Protein AF-A0AAU4SWU8-F1 (afdb_monomer)

Sequence (190 aa):
MRSVRSAEDVRTSLIAELELHLSTTTNKQGRPFQRRTINAYKYAAVQLHHWLTSSPQINAVGVEVTSFTEVDTATLNRFFRWYYQEHDVPKSQDGKGGYTDGTNTVQRNLRALFAYLAEEYETEDPYLDPRLQRYATPPMGKPKTLSEEFVNDTLAITAWGPGRKDFHTVRDHAILRVPTEGLRSDELLS

Structure (mmCIF, N/CA/C/O backbone):
data_AF-A0AAU4SWU8-F1
#
_entry.id   AF-A0AAU4SWU8-F1
#
loop_
_atom_site.group_PDB
_atom_site.id
_atom_site.type_symbol
_atom_site.label_atom_id
_atom_site.label_alt_id
_atom_site.label_comp_id
_atom_site.label_asym_id
_atom_site.label_entity_id
_atom_site.label_seq_id
_atom_site.pdbx_PDB_ins_code
_atom_site.Cartn_x
_atom_site.Cartn_y
_atom_site.Cartn_z
_atom_site.occupancy
_atom_site.B_iso_or_equiv
_atom_site.auth_seq_id
_atom_site.auth_comp_id
_atom_site.auth_asym_id
_atom_site.auth_atom_id
_atom_site.pdbx_PDB_model_num
ATOM 1 N N . MET A 1 1 ? 7.003 13.096 32.815 1.00 40.03 1 MET A N 1
ATOM 2 C CA . MET A 1 1 ? 5.737 12.602 32.230 1.00 40.03 1 MET A CA 1
ATOM 3 C C . MET A 1 1 ? 5.515 13.292 30.891 1.00 40.03 1 MET A C 1
ATOM 5 O O . MET A 1 1 ? 5.138 14.455 30.877 1.00 40.03 1 MET A O 1
ATOM 9 N N . ARG A 1 2 ? 5.815 12.628 29.771 1.00 40.44 2 ARG A N 1
ATOM 10 C CA . ARG A 1 2 ? 5.402 13.095 28.439 1.00 40.44 2 ARG A CA 1
ATOM 11 C C . ARG A 1 2 ? 5.337 11.893 27.502 1.00 40.44 2 ARG A C 1
ATOM 13 O O . ARG A 1 2 ? 6.337 11.482 26.936 1.00 40.44 2 ARG A O 1
ATOM 20 N N . SER A 1 3 ? 4.154 11.304 27.411 1.00 47.84 3 SER A N 1
ATOM 21 C CA . SER A 1 3 ? 3.782 10.404 26.324 1.00 47.84 3 SER A CA 1
ATOM 22 C C . SER A 1 3 ? 2.404 10.850 25.872 1.00 47.84 3 SER A C 1
ATOM 24 O O . SER A 1 3 ? 1.396 10.285 26.277 1.00 47.84 3 SER A O 1
ATOM 26 N N . VAL A 1 4 ? 2.366 11.935 25.104 1.00 51.31 4 VAL A N 1
ATOM 27 C CA . VAL A 1 4 ? 1.217 12.206 24.244 1.00 51.31 4 VAL A CA 1
ATOM 28 C C . VAL A 1 4 ? 1.644 11.650 22.895 1.00 51.31 4 VAL A C 1
ATOM 30 O O . VAL A 1 4 ? 2.327 12.337 22.146 1.00 51.31 4 VAL A O 1
ATOM 33 N N . ARG A 1 5 ? 1.375 10.361 22.650 1.00 71.06 5 ARG A N 1
ATOM 34 C CA . ARG A 1 5 ? 1.506 9.799 21.301 1.00 71.06 5 ARG A CA 1
ATOM 35 C C . ARG A 1 5 ? 0.366 10.404 20.492 1.00 71.06 5 ARG A C 1
ATOM 37 O O . ARG A 1 5 ? -0.792 10.184 20.839 1.00 71.06 5 ARG A O 1
ATOM 44 N N . SER A 1 6 ? 0.679 11.222 19.494 1.00 87.88 6 SER A N 1
ATOM 45 C CA . SER A 1 6 ? -0.344 11.727 18.578 1.00 87.88 6 SER A CA 1
ATOM 46 C C . SER A 1 6 ? -0.906 10.575 17.734 1.00 87.88 6 SER A C 1
ATOM 48 O O . SER A 1 6 ? -0.276 9.524 17.603 1.00 87.88 6 SER A O 1
ATOM 50 N N . ALA A 1 7 ? -2.084 10.759 17.134 1.00 88.56 7 ALA A N 1
ATOM 51 C CA . ALA A 1 7 ? -2.652 9.774 16.208 1.00 88.56 7 ALA A CA 1
ATOM 52 C C . ALA A 1 7 ? -1.692 9.461 15.037 1.00 88.56 7 ALA A C 1
ATOM 54 O O . ALA A 1 7 ? -1.589 8.323 14.574 1.00 88.56 7 ALA A O 1
ATOM 55 N N . GLU A 1 8 ? -0.929 10.461 14.591 1.00 92.50 8 GLU A N 1
ATOM 56 C CA . GLU A 1 8 ? 0.119 10.296 13.584 1.00 92.50 8 GLU A CA 1
ATOM 57 C C . GLU A 1 8 ? 1.273 9.413 14.078 1.00 92.50 8 GLU A C 1
ATOM 59 O O . GLU A 1 8 ? 1.710 8.523 13.341 1.00 92.50 8 GLU A O 1
ATOM 64 N N . ASP A 1 9 ? 1.721 9.598 15.325 1.00 91.62 9 ASP A N 1
ATOM 65 C CA . ASP A 1 9 ? 2.779 8.778 15.934 1.00 91.62 9 ASP A CA 1
ATOM 66 C C . ASP A 1 9 ? 2.345 7.315 16.070 1.00 91.62 9 ASP A C 1
ATOM 68 O O . ASP A 1 9 ? 3.143 6.403 15.831 1.00 91.62 9 ASP A O 1
ATOM 72 N N . VAL A 1 10 ? 1.075 7.078 16.422 1.00 94.38 10 VAL A N 1
ATOM 73 C CA . VAL A 1 10 ? 0.499 5.728 16.521 1.00 94.38 10 VAL A CA 1
ATOM 74 C C . VAL A 1 10 ? 0.537 5.040 15.160 1.00 94.38 10 VAL A C 1
ATOM 76 O O . VAL A 1 10 ? 1.127 3.969 15.032 1.00 94.38 10 VAL A O 1
ATOM 79 N N . ARG A 1 11 ? -0.011 5.674 14.115 1.00 96.31 11 ARG A N 1
ATOM 80 C CA . ARG A 1 11 ? 0.002 5.103 12.758 1.00 96.31 11 ARG A CA 1
ATOM 81 C C . ARG A 1 11 ? 1.424 4.889 12.237 1.00 96.31 11 ARG A C 1
ATOM 83 O O . ARG A 1 11 ? 1.691 3.862 11.625 1.00 96.31 11 ARG A O 1
ATOM 90 N N . THR A 1 12 ? 2.344 5.816 12.499 1.00 97.00 12 THR A N 1
ATOM 91 C CA . THR A 1 12 ? 3.748 5.689 12.068 1.00 97.00 12 THR A CA 1
ATOM 92 C C . THR A 1 12 ? 4.446 4.518 12.757 1.00 97.00 12 THR A C 1
ATOM 94 O O . THR A 1 12 ? 5.187 3.781 12.105 1.00 97.00 12 THR A O 1
ATOM 97 N N . SER A 1 13 ? 4.162 4.302 14.045 1.00 96.81 13 SER A N 1
ATOM 98 C CA . SER A 1 13 ? 4.663 3.144 14.793 1.00 96.81 13 SER A CA 1
ATOM 99 C C . SER A 1 13 ? 4.145 1.836 14.186 1.00 96.81 13 SER A C 1
ATOM 101 O O . SER A 1 13 ? 4.951 0.976 13.847 1.00 96.81 13 SER A O 1
ATOM 103 N N . LEU A 1 14 ? 2.842 1.739 13.889 1.00 97.44 14 LEU A N 1
ATOM 104 C CA . LEU A 1 14 ? 2.251 0.553 13.249 1.00 97.44 14 LEU A CA 1
ATOM 105 C C . LEU A 1 14 ? 2.839 0.256 11.856 1.00 97.44 14 LEU A C 1
ATOM 107 O O . LEU A 1 14 ? 2.988 -0.903 11.480 1.00 97.44 14 LEU A O 1
ATOM 111 N N . ILE A 1 15 ? 3.218 1.282 11.082 1.00 98.19 15 ILE A N 1
ATOM 112 C CA . ILE A 1 15 ? 3.916 1.090 9.796 1.00 98.19 15 ILE A CA 1
ATOM 113 C C . ILE A 1 15 ? 5.304 0.472 10.011 1.00 98.19 15 ILE A C 1
ATOM 115 O O . ILE A 1 15 ? 5.725 -0.385 9.230 1.00 98.19 15 ILE A O 1
ATOM 119 N N . ALA A 1 16 ? 6.030 0.919 11.038 1.00 97.88 16 ALA A N 1
ATOM 120 C CA . ALA A 1 16 ? 7.344 0.379 11.371 1.00 97.88 16 ALA A CA 1
ATOM 121 C C . ALA A 1 16 ? 7.247 -1.062 11.897 1.00 97.88 16 ALA A C 1
ATOM 123 O O . ALA A 1 16 ? 8.064 -1.905 11.526 1.00 97.88 16 ALA A O 1
ATOM 124 N N . GLU A 1 17 ? 6.225 -1.358 12.699 1.00 97.94 17 GLU A N 1
ATOM 125 C CA . GLU A 1 17 ? 5.955 -2.706 13.202 1.00 97.94 17 GLU A CA 1
ATOM 126 C C . GLU A 1 17 ? 5.578 -3.665 12.061 1.00 97.94 17 GLU A C 1
ATOM 128 O O . GLU A 1 17 ? 6.147 -4.753 11.977 1.00 97.94 17 GLU A O 1
ATOM 133 N N . LEU A 1 18 ? 4.753 -3.227 11.098 1.00 97.81 18 LEU A N 1
ATOM 134 C CA . LEU A 1 18 ? 4.474 -3.988 9.873 1.00 97.81 18 LEU A CA 1
ATOM 135 C C . LEU A 1 18 ? 5.758 -4.298 9.085 1.00 97.81 18 LEU A C 1
ATOM 137 O O . LEU A 1 18 ? 5.945 -5.419 8.614 1.00 97.81 18 LEU A O 1
ATOM 141 N N . GLU A 1 19 ? 6.646 -3.314 8.907 1.00 97.94 19 GLU A N 1
ATOM 142 C CA . GLU A 1 19 ? 7.921 -3.524 8.208 1.00 97.94 19 GLU A CA 1
ATOM 143 C C . GLU A 1 19 ? 8.781 -4.577 8.918 1.00 97.94 19 GLU A C 1
ATOM 145 O O . GLU A 1 19 ? 9.336 -5.460 8.255 1.00 97.94 19 GLU A O 1
ATOM 150 N N . LEU A 1 20 ? 8.875 -4.495 10.248 1.00 97.62 20 LEU A N 1
ATOM 151 C CA . LEU A 1 20 ? 9.615 -5.456 11.054 1.00 97.62 20 LEU A CA 1
ATOM 152 C C . LEU A 1 20 ? 9.004 -6.857 10.931 1.00 97.62 20 LEU A C 1
ATOM 154 O O . LEU A 1 20 ? 9.731 -7.790 10.591 1.00 97.62 20 LEU A O 1
ATOM 158 N N . HIS A 1 21 ? 7.689 -6.990 11.113 1.00 96.88 21 HIS A N 1
ATOM 159 C CA . HIS A 1 21 ? 6.970 -8.260 10.992 1.00 96.88 21 HIS A CA 1
ATOM 160 C C . HIS A 1 21 ? 7.189 -8.899 9.613 1.00 96.88 21 HIS A C 1
ATOM 162 O O . HIS A 1 21 ? 7.561 -10.065 9.507 1.00 96.88 21 HIS A O 1
ATOM 168 N N . LEU A 1 22 ? 7.059 -8.139 8.524 1.00 96.75 22 LEU A N 1
ATOM 169 C CA . LEU A 1 22 ? 7.294 -8.666 7.174 1.00 96.75 22 LEU A CA 1
ATOM 170 C C . LEU A 1 22 ? 8.758 -9.054 6.919 1.00 96.75 22 LEU A C 1
ATOM 172 O O . LEU A 1 22 ? 9.028 -9.883 6.052 1.00 96.75 22 LEU A O 1
ATOM 176 N N . SER A 1 23 ? 9.711 -8.455 7.638 1.00 96.69 23 SER A N 1
ATOM 177 C CA . SER A 1 23 ? 11.133 -8.795 7.514 1.00 96.69 23 SER A CA 1
ATOM 178 C C . SER A 1 23 ? 11.514 -10.095 8.229 1.00 96.69 23 SER A C 1
ATOM 180 O O . SER A 1 23 ? 12.522 -10.705 7.874 1.00 96.69 23 SER A O 1
ATOM 182 N N . THR A 1 24 ? 10.711 -10.531 9.203 1.00 95.81 24 THR A N 1
ATOM 183 C CA . THR A 1 24 ? 10.946 -11.739 10.008 1.00 95.81 24 THR A CA 1
ATOM 184 C C . THR A 1 24 ? 10.013 -12.897 9.653 1.00 95.81 24 THR A C 1
ATOM 186 O O . THR A 1 24 ? 10.230 -14.016 10.117 1.00 95.81 24 THR A O 1
ATOM 189 N N . THR A 1 25 ? 9.007 -12.665 8.807 1.00 94.19 25 THR A N 1
ATOM 190 C CA . THR A 1 25 ? 8.015 -13.666 8.394 1.00 94.19 25 THR A CA 1
ATOM 191 C C . THR A 1 25 ? 8.206 -14.145 6.955 1.00 94.19 25 THR A C 1
ATOM 193 O O . THR A 1 25 ? 9.009 -13.627 6.170 1.00 94.19 25 THR A O 1
ATOM 196 N N . THR A 1 26 ? 7.464 -15.197 6.602 1.00 93.62 26 THR A N 1
ATOM 197 C CA . THR A 1 26 ? 7.475 -15.786 5.261 1.00 93.62 26 THR A CA 1
ATOM 198 C C . THR A 1 26 ? 6.127 -15.621 4.574 1.00 93.62 26 THR A C 1
ATOM 200 O O . THR A 1 26 ? 5.083 -15.490 5.208 1.00 93.62 26 THR A O 1
ATOM 203 N N . ASN A 1 27 ? 6.146 -15.614 3.244 1.00 90.50 27 ASN A N 1
ATOM 204 C CA . ASN A 1 27 ? 4.935 -15.612 2.440 1.00 90.50 27 ASN A CA 1
ATOM 205 C C . ASN A 1 27 ? 4.236 -16.984 2.463 1.00 90.50 27 ASN A C 1
ATOM 207 O O . ASN A 1 27 ? 4.733 -17.960 3.020 1.00 90.50 27 ASN A O 1
ATOM 211 N N . LYS A 1 28 ? 3.099 -17.095 1.765 1.00 87.25 28 LYS A N 1
ATOM 212 C CA . LYS A 1 28 ? 2.313 -18.343 1.677 1.00 87.25 28 LYS A CA 1
ATOM 213 C C . LYS A 1 28 ? 3.084 -19.544 1.108 1.00 87.25 28 LYS A C 1
ATOM 215 O O . LYS A 1 28 ? 2.640 -20.674 1.260 1.00 87.25 28 LYS A O 1
ATOM 220 N N . GLN A 1 29 ? 4.200 -19.309 0.423 1.00 90.44 29 GLN A N 1
ATOM 221 C CA . GLN A 1 29 ? 5.080 -20.332 -0.139 1.00 90.44 29 GLN A CA 1
ATOM 222 C C . GLN A 1 29 ? 6.276 -20.647 0.777 1.00 90.44 29 GLN A C 1
ATOM 224 O O . GLN A 1 29 ? 7.209 -21.319 0.340 1.00 90.44 29 GLN A O 1
ATOM 229 N N . GLY A 1 30 ? 6.288 -20.138 2.013 1.00 92.38 30 GLY A N 1
ATOM 230 C CA . GLY A 1 30 ? 7.367 -20.339 2.980 1.00 92.38 30 GLY A CA 1
ATOM 231 C C . GLY A 1 30 ? 8.661 -19.601 2.631 1.00 92.38 30 GLY A C 1
ATOM 232 O O . GLY A 1 30 ? 9.721 -19.946 3.146 1.00 92.38 30 GLY A O 1
ATOM 233 N N . ARG A 1 31 ? 8.613 -18.602 1.735 1.00 94.00 31 ARG A N 1
ATOM 234 C CA . ARG A 1 31 ? 9.791 -17.811 1.345 1.00 94.00 31 ARG A CA 1
ATOM 235 C C . ARG A 1 31 ? 9.811 -16.467 2.074 1.00 94.00 31 ARG A C 1
ATOM 237 O O . ARG A 1 31 ? 8.751 -15.848 2.181 1.00 94.00 31 ARG A O 1
ATOM 244 N N . PRO A 1 32 ? 10.985 -15.968 2.499 1.00 95.56 32 PRO A N 1
ATOM 245 C CA . PRO A 1 32 ? 11.105 -14.614 3.030 1.00 95.56 32 PRO A CA 1
ATOM 246 C C . PRO A 1 32 ? 10.589 -13.569 2.038 1.00 95.56 32 PRO A C 1
ATOM 248 O O . PRO A 1 32 ? 10.763 -13.708 0.819 1.00 95.56 32 PRO A O 1
ATOM 251 N N . PHE A 1 33 ? 9.970 -12.505 2.546 1.00 93.12 33 PHE A N 1
ATOM 252 C CA . PHE A 1 33 ? 9.548 -11.395 1.698 1.00 93.12 33 PHE A CA 1
ATOM 253 C C . PHE A 1 33 ? 10.758 -10.650 1.126 1.00 93.12 33 PHE A C 1
ATOM 255 O O . PHE A 1 33 ? 11.703 -10.294 1.826 1.00 93.12 33 PHE A O 1
ATOM 262 N N . GLN A 1 34 ? 10.715 -10.358 -0.174 1.00 94.19 34 GLN A N 1
ATOM 263 C CA . GLN A 1 34 ? 11.721 -9.504 -0.800 1.00 94.19 34 GLN A CA 1
ATOM 264 C C . GLN A 1 34 ? 11.556 -8.055 -0.332 1.00 94.19 34 GLN A C 1
ATOM 266 O O . GLN A 1 34 ? 10.430 -7.561 -0.232 1.00 94.19 34 GLN A O 1
ATOM 271 N N . ARG A 1 35 ? 12.667 -7.322 -0.180 1.00 93.75 35 ARG A N 1
ATOM 272 C CA . ARG A 1 35 ? 12.656 -5.910 0.251 1.00 93.75 35 ARG A CA 1
ATOM 273 C C . ARG A 1 35 ? 11.735 -5.030 -0.601 1.00 93.75 35 ARG A C 1
ATOM 275 O O . ARG A 1 35 ? 11.016 -4.194 -0.066 1.00 93.75 35 ARG A O 1
ATOM 282 N N . ARG A 1 36 ? 11.689 -5.266 -1.918 1.00 93.50 36 ARG A N 1
ATOM 283 C CA . ARG A 1 36 ? 10.773 -4.574 -2.842 1.00 93.50 36 ARG A CA 1
ATOM 284 C C . ARG A 1 36 ? 9.297 -4.788 -2.486 1.00 93.50 36 ARG A C 1
ATOM 286 O O . ARG A 1 36 ? 8.513 -3.853 -2.588 1.00 93.50 36 ARG A O 1
ATOM 293 N N . THR A 1 37 ? 8.930 -5.996 -2.059 1.00 95.06 37 THR A N 1
ATOM 294 C CA . THR A 1 37 ? 7.555 -6.331 -1.656 1.00 95.06 37 THR A CA 1
ATOM 295 C C . THR A 1 37 ? 7.197 -5.656 -0.335 1.00 95.06 37 THR A C 1
ATOM 297 O O . THR A 1 37 ? 6.154 -5.015 -0.248 1.00 95.06 37 THR A O 1
ATOM 300 N N . ILE A 1 38 ? 8.102 -5.707 0.650 1.00 97.25 38 ILE A N 1
ATOM 301 C CA . ILE A 1 38 ? 7.935 -5.015 1.939 1.00 97.25 38 ILE A CA 1
ATOM 302 C C . ILE A 1 38 ? 7.720 -3.514 1.711 1.00 97.25 38 ILE A C 1
ATOM 304 O O . ILE A 1 38 ? 6.764 -2.936 2.224 1.00 97.25 38 ILE A O 1
ATOM 308 N N . ASN A 1 39 ? 8.550 -2.893 0.867 1.00 97.25 39 ASN A N 1
ATOM 309 C CA . ASN A 1 39 ? 8.420 -1.478 0.527 1.00 97.25 39 ASN A CA 1
ATOM 310 C C . ASN A 1 39 ? 7.077 -1.153 -0.144 1.00 97.25 39 ASN A C 1
ATOM 312 O O . ASN A 1 39 ? 6.512 -0.098 0.127 1.00 97.25 39 ASN A O 1
ATOM 316 N N . ALA A 1 40 ? 6.544 -2.041 -0.990 1.00 96.56 40 ALA A N 1
ATOM 317 C CA . ALA A 1 40 ? 5.245 -1.842 -1.633 1.00 96.56 40 ALA A CA 1
ATOM 318 C C . ALA A 1 40 ? 4.078 -1.893 -0.628 1.00 96.56 40 ALA A C 1
ATOM 320 O O . ALA A 1 40 ? 3.159 -1.076 -0.714 1.00 96.56 40 ALA A O 1
ATOM 321 N N . TYR A 1 41 ? 4.125 -2.812 0.342 1.00 97.94 41 TYR A N 1
ATOM 322 C CA . TYR A 1 41 ? 3.131 -2.905 1.420 1.00 97.94 41 TYR A CA 1
ATOM 323 C C . TYR A 1 41 ? 3.210 -1.701 2.358 1.00 97.94 41 TYR A C 1
ATOM 325 O O . TYR A 1 41 ? 2.199 -1.046 2.611 1.00 97.94 41 TYR A O 1
ATOM 333 N N . LYS A 1 42 ? 4.428 -1.336 2.775 1.00 97.81 42 LYS A N 1
ATOM 334 C CA . LYS A 1 42 ? 4.698 -0.132 3.568 1.00 97.81 42 LYS A CA 1
ATOM 335 C C . LYS A 1 42 ? 4.186 1.128 2.875 1.00 97.81 42 LYS A C 1
ATOM 337 O O . LYS A 1 42 ? 3.512 1.939 3.499 1.00 97.81 42 LYS A O 1
ATOM 342 N N . TYR A 1 43 ? 4.477 1.287 1.586 1.00 97.12 43 TYR A N 1
ATOM 343 C CA . TYR A 1 43 ? 4.037 2.450 0.821 1.00 97.12 43 TYR A CA 1
ATOM 344 C C . TYR A 1 43 ? 2.510 2.582 0.816 1.00 97.12 43 TYR A C 1
ATOM 346 O O . TYR A 1 43 ? 1.996 3.674 1.033 1.00 97.12 43 TYR A O 1
ATOM 354 N N . ALA A 1 44 ? 1.778 1.479 0.649 1.00 97.81 44 ALA A N 1
ATOM 355 C CA . ALA A 1 44 ? 0.318 1.497 0.694 1.00 97.81 44 ALA A CA 1
ATOM 356 C C . ALA A 1 44 ? -0.222 1.925 2.077 1.00 97.81 44 ALA A C 1
ATOM 358 O O . ALA A 1 44 ? -1.144 2.738 2.146 1.00 97.81 44 ALA A O 1
ATOM 359 N N . ALA A 1 45 ? 0.394 1.455 3.170 1.00 98.25 45 ALA A N 1
ATOM 360 C CA . ALA A 1 45 ? 0.061 1.893 4.530 1.00 98.25 45 ALA A CA 1
ATOM 361 C C . ALA A 1 45 ? 0.357 3.388 4.756 1.00 98.25 45 ALA A C 1
ATOM 363 O O . ALA A 1 45 ? -0.436 4.094 5.376 1.00 98.25 45 ALA A O 1
ATOM 364 N N . VAL A 1 46 ? 1.458 3.896 4.193 1.00 98.19 46 VAL A N 1
ATOM 365 C CA . VAL A 1 46 ? 1.809 5.326 4.217 1.00 98.19 46 VAL A CA 1
ATOM 366 C C . VAL A 1 46 ? 0.765 6.173 3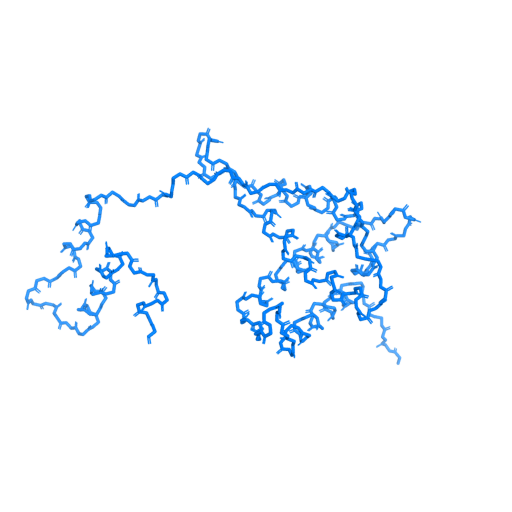.477 1.00 98.19 46 VAL A C 1
ATOM 368 O O . VAL A 1 46 ? 0.380 7.225 3.980 1.00 98.19 46 VAL A O 1
ATOM 371 N N . GLN A 1 47 ? 0.249 5.716 2.330 1.00 97.69 47 GLN A N 1
ATOM 372 C CA . GLN A 1 47 ? -0.827 6.424 1.618 1.00 97.69 47 GLN A CA 1
ATOM 373 C C . GLN A 1 47 ? -2.102 6.529 2.467 1.00 97.69 47 GLN A C 1
ATOM 375 O O . GLN A 1 47 ? -2.703 7.601 2.547 1.00 97.69 47 GLN A O 1
ATOM 380 N N . LEU A 1 48 ? -2.484 5.445 3.151 1.00 98.00 48 LEU A N 1
ATOM 381 C CA . LEU A 1 48 ? -3.620 5.464 4.074 1.00 98.00 48 LEU A CA 1
ATOM 382 C C . LEU A 1 48 ? -3.367 6.400 5.265 1.00 98.00 48 LEU A C 1
ATOM 384 O O . LEU A 1 48 ? -4.250 7.175 5.624 1.00 98.00 48 LEU A O 1
ATOM 388 N N . HIS A 1 49 ? -2.164 6.375 5.849 1.00 97.44 49 HIS A N 1
ATOM 389 C CA . HIS A 1 49 ? -1.773 7.305 6.912 1.00 97.44 49 HIS A CA 1
ATOM 390 C C . HIS A 1 49 ? -1.931 8.763 6.469 1.00 97.44 49 HIS A C 1
ATOM 392 O O . HIS A 1 49 ? -2.572 9.533 7.178 1.00 97.44 49 HIS A O 1
ATOM 398 N N . HIS A 1 50 ? -1.387 9.132 5.305 1.00 96.94 50 HIS A N 1
ATOM 399 C CA . HIS A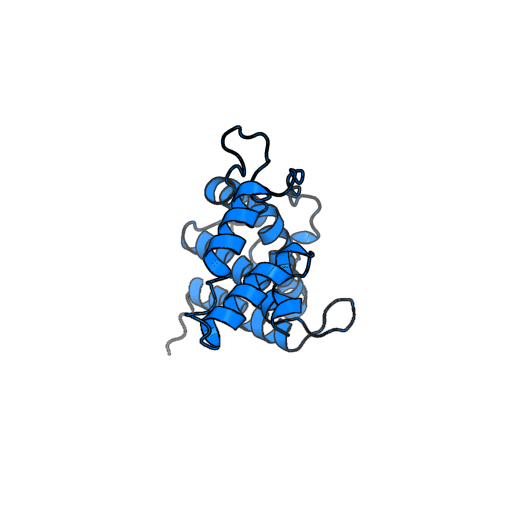 1 50 ? -1.466 10.504 4.806 1.00 96.94 50 HIS A CA 1
ATOM 400 C C . HIS A 1 50 ? -2.905 10.958 4.580 1.00 96.94 50 HIS A C 1
ATOM 402 O O . HIS A 1 50 ? -3.240 12.086 4.932 1.00 96.94 50 HIS A O 1
ATOM 408 N N . TRP A 1 51 ? -3.759 10.084 4.045 1.00 97.25 51 TRP A N 1
ATOM 409 C CA . TRP A 1 51 ? -5.173 10.394 3.867 1.00 97.25 51 TRP A CA 1
ATOM 410 C C . TRP A 1 51 ? -5.908 10.585 5.200 1.00 97.25 51 TRP A C 1
ATOM 412 O O . TRP A 1 51 ? -6.639 11.558 5.357 1.00 97.25 51 TRP A O 1
ATOM 422 N N . LEU A 1 52 ? -5.672 9.714 6.187 1.00 96.56 52 LEU A N 1
ATOM 423 C CA . LEU A 1 52 ? -6.258 9.857 7.528 1.00 96.56 52 LEU A CA 1
ATOM 424 C C . LEU A 1 52 ? -5.767 11.122 8.247 1.00 96.56 52 LEU A C 1
ATOM 426 O O . LEU A 1 52 ? -6.506 11.704 9.034 1.00 96.56 52 LEU A O 1
ATOM 430 N N . THR A 1 53 ? -4.534 11.555 7.976 1.00 95.00 53 THR A N 1
ATOM 431 C CA . THR A 1 53 ? -3.988 12.813 8.500 1.00 95.00 53 THR A CA 1
ATOM 432 C C . THR A 1 53 ? -4.614 14.036 7.824 1.00 95.00 53 THR A C 1
ATOM 434 O O . THR A 1 53 ? -4.932 15.012 8.497 1.00 95.00 53 THR A O 1
ATOM 437 N N . SER A 1 54 ? -4.805 14.009 6.501 1.00 93.94 54 SER A N 1
ATOM 438 C CA . SER A 1 54 ? -5.338 15.157 5.752 1.00 93.94 54 SER A CA 1
ATOM 439 C C . SER A 1 54 ? -6.859 15.290 5.832 1.00 93.94 54 SER A C 1
ATOM 441 O O . SER A 1 54 ? -7.395 16.385 5.654 1.00 93.94 54 SER A O 1
ATOM 443 N N . SER A 1 55 ? -7.564 14.192 6.095 1.00 90.62 55 SER A N 1
ATOM 444 C CA . SER A 1 55 ? -9.019 14.142 6.163 1.00 90.62 55 SER A CA 1
ATOM 445 C C . SER A 1 55 ? -9.453 13.231 7.313 1.00 90.62 55 SER A C 1
ATOM 447 O O . SER A 1 55 ? -9.629 12.030 7.091 1.00 90.62 55 SER A O 1
ATOM 449 N N . PRO A 1 56 ? -9.649 13.777 8.532 1.00 89.69 56 PRO A N 1
ATOM 450 C CA . PRO A 1 56 ? -10.126 13.004 9.674 1.00 89.69 56 PRO A CA 1
ATOM 451 C C . PRO A 1 56 ? -11.402 12.232 9.329 1.00 89.69 56 PRO A C 1
ATOM 453 O O . PRO A 1 56 ? -12.341 12.779 8.745 1.00 89.69 56 PRO A O 1
ATOM 456 N N . GLN A 1 57 ? -11.419 10.942 9.656 1.00 94.38 57 GLN A N 1
ATOM 457 C CA . GLN A 1 57 ? -12.515 10.037 9.324 1.00 94.38 57 GLN A CA 1
ATOM 458 C C . GLN A 1 57 ? -13.242 9.575 10.577 1.00 94.38 57 GLN A C 1
ATOM 460 O O . GLN A 1 57 ? -12.637 9.405 11.629 1.00 94.38 57 GLN A O 1
ATOM 465 N N . ILE A 1 58 ? -14.533 9.293 10.419 1.00 93.69 58 ILE A N 1
ATOM 466 C CA . ILE A 1 58 ? -15.365 8.645 11.431 1.00 93.69 58 ILE A CA 1
ATOM 467 C C . ILE A 1 58 ? -15.720 7.242 10.926 1.00 93.69 58 ILE A C 1
ATOM 469 O O . ILE A 1 58 ? -16.184 7.091 9.789 1.00 93.69 58 ILE A O 1
ATOM 473 N N . ASN A 1 59 ? -15.492 6.211 11.732 1.00 91.75 59 ASN A N 1
ATOM 474 C CA . ASN A 1 59 ? -15.882 4.841 11.391 1.00 91.75 59 ASN A CA 1
ATOM 475 C C . ASN A 1 59 ? -17.403 4.622 11.560 1.00 91.75 59 ASN A C 1
ATOM 477 O O . ASN A 1 59 ? -18.144 5.513 11.978 1.00 91.75 59 ASN A O 1
ATOM 481 N N . ALA A 1 60 ? -17.905 3.438 11.217 1.00 88.25 60 ALA A N 1
ATOM 482 C CA . ALA A 1 60 ? -19.332 3.118 11.229 1.00 88.25 60 ALA A CA 1
ATOM 483 C C . ALA A 1 60 ? -19.976 3.191 12.621 1.00 88.25 60 ALA A C 1
ATOM 485 O O . ALA A 1 60 ? -21.191 3.358 12.708 1.00 88.25 60 ALA A O 1
ATOM 486 N N . VAL A 1 61 ? -19.185 3.095 13.696 1.00 89.31 61 VAL A N 1
ATOM 487 C CA . VAL A 1 61 ? -19.666 3.212 15.082 1.00 89.31 61 VAL A CA 1
ATOM 488 C C . VAL A 1 61 ? -19.565 4.637 15.637 1.00 89.31 61 VAL A C 1
ATOM 4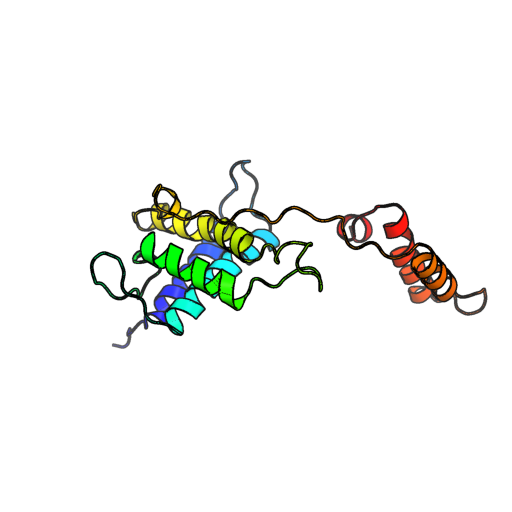90 O O . VAL A 1 61 ? -19.854 4.859 16.809 1.00 89.31 61 VAL A O 1
ATOM 493 N N . GLY A 1 62 ? -19.204 5.621 14.806 1.00 89.56 62 GLY A N 1
ATOM 494 C CA . GLY A 1 62 ? -19.180 7.031 15.197 1.00 89.56 62 GLY A CA 1
ATOM 495 C C . GLY A 1 62 ? -17.897 7.473 15.904 1.00 89.56 62 GLY A C 1
ATOM 496 O O . GLY A 1 62 ? -17.893 8.533 16.525 1.00 89.56 62 GLY A O 1
ATOM 497 N N . VAL A 1 63 ? -16.820 6.688 15.819 1.00 91.12 63 VAL A N 1
ATOM 498 C CA . VAL A 1 63 ? -15.527 6.981 16.454 1.00 91.12 63 VAL A CA 1
ATOM 499 C C . VAL A 1 63 ? -14.554 7.552 15.426 1.00 91.12 63 VAL A C 1
ATOM 501 O O . VAL A 1 63 ? -14.488 7.083 14.288 1.00 91.12 63 VAL A O 1
ATOM 504 N N . GLU A 1 64 ? -13.806 8.580 15.827 1.00 93.12 64 GLU A N 1
ATOM 505 C CA . GLU A 1 64 ? -12.721 9.130 15.017 1.00 93.12 64 GLU A CA 1
ATOM 506 C C . GLU A 1 64 ? -11.606 8.104 14.827 1.00 93.12 64 GLU A C 1
ATOM 508 O O . GLU A 1 64 ? -11.138 7.490 15.780 1.00 93.12 64 GLU A O 1
ATOM 513 N N . VAL A 1 65 ? -11.178 7.934 13.578 1.00 94.75 65 VAL A N 1
ATOM 514 C CA . VAL A 1 65 ? -10.132 6.989 13.198 1.00 94.75 65 VAL A CA 1
ATOM 515 C C . VAL A 1 65 ? -8.768 7.614 13.474 1.00 94.75 65 VAL A C 1
ATOM 517 O O . VAL A 1 65 ? -8.193 8.330 12.651 1.00 94.75 65 VAL A O 1
ATOM 520 N N . THR A 1 66 ? -8.236 7.324 14.652 1.00 93.38 66 THR A N 1
ATOM 521 C CA . THR A 1 66 ? -6.912 7.751 15.109 1.00 93.38 66 THR A CA 1
ATOM 522 C C . THR A 1 66 ? -5.844 6.689 14.840 1.00 93.38 66 THR A C 1
ATOM 524 O O . THR A 1 66 ? -4.691 7.030 14.563 1.00 93.38 66 THR A O 1
ATOM 527 N N . SER A 1 67 ? -6.229 5.412 14.818 1.00 94.94 67 SER A N 1
ATOM 528 C CA . SER A 1 67 ? -5.366 4.254 14.565 1.00 94.94 67 SER A CA 1
ATOM 529 C C . SER A 1 67 ? -5.844 3.441 13.356 1.00 94.94 67 SER A C 1
ATOM 531 O O . SER A 1 67 ? -7.015 3.475 12.984 1.00 94.94 67 SER A O 1
ATOM 533 N N . PHE A 1 68 ? -4.954 2.652 12.744 1.00 97.31 68 PHE A N 1
ATOM 534 C CA . PHE A 1 68 ? -5.363 1.713 11.691 1.00 97.31 68 PHE A CA 1
ATOM 535 C C . PHE A 1 68 ? -6.266 0.588 12.201 1.00 97.31 68 PHE A C 1
ATOM 537 O O . PHE A 1 68 ? -7.069 0.072 11.433 1.00 97.31 68 PHE A O 1
ATOM 544 N N . THR A 1 69 ? -6.173 0.250 13.487 1.00 96.25 69 THR A N 1
ATOM 545 C CA . THR A 1 69 ? -7.040 -0.732 14.160 1.00 96.25 69 THR A CA 1
ATOM 546 C C . THR A 1 69 ? -8.512 -0.308 14.197 1.00 96.25 69 THR A C 1
ATOM 548 O O . THR A 1 69 ? -9.384 -1.132 14.434 1.00 96.25 69 THR A O 1
ATOM 551 N N . GLU A 1 70 ? -8.798 0.977 13.969 1.00 96.19 70 GLU A N 1
ATOM 552 C CA . GLU A 1 70 ? -10.149 1.553 13.972 1.00 96.19 70 GLU A CA 1
ATOM 553 C C . GLU A 1 70 ? -10.723 1.712 12.552 1.00 96.19 70 GLU A C 1
ATOM 555 O O . GLU A 1 70 ? -11.866 2.149 12.391 1.00 96.19 70 GLU A O 1
ATOM 560 N N . VAL A 1 71 ? -9.931 1.391 11.518 1.00 97.00 71 VAL A N 1
ATOM 561 C CA . VAL A 1 71 ? -10.342 1.479 10.114 1.00 97.00 71 VAL A CA 1
ATOM 562 C C . VAL A 1 71 ? -11.238 0.294 9.777 1.00 97.00 71 VAL A C 1
ATOM 564 O O . VAL A 1 71 ? -10.784 -0.837 9.636 1.00 97.00 71 VAL A O 1
ATOM 567 N N . ASP A 1 72 ? -12.514 0.585 9.568 1.00 96.75 72 ASP A N 1
ATOM 568 C CA . ASP A 1 72 ? -13.504 -0.385 9.119 1.00 96.75 72 ASP A CA 1
ATOM 569 C C . ASP A 1 72 ? -13.653 -0.421 7.587 1.00 96.75 72 ASP A C 1
ATOM 571 O O . ASP A 1 72 ? -13.087 0.384 6.836 1.00 96.75 72 ASP A O 1
ATOM 575 N N . THR A 1 73 ? -14.487 -1.343 7.102 1.00 97.56 73 THR A N 1
ATOM 576 C CA . THR A 1 73 ? -14.805 -1.503 5.676 1.00 97.56 73 THR A CA 1
ATOM 577 C C . THR A 1 73 ? -15.324 -0.212 5.039 1.00 97.56 73 THR A C 1
ATOM 579 O O . THR A 1 73 ? -14.995 0.101 3.893 1.00 97.56 73 THR A O 1
ATOM 582 N N . ALA A 1 74 ? -16.142 0.562 5.760 1.00 96.69 74 ALA A N 1
ATOM 583 C CA . ALA A 1 74 ? -16.716 1.804 5.250 1.00 96.69 74 ALA A CA 1
ATOM 584 C C . ALA A 1 74 ? -15.639 2.882 5.051 1.00 96.69 74 ALA A C 1
ATOM 586 O O . ALA A 1 74 ? -15.610 3.543 4.010 1.00 96.69 74 ALA A O 1
ATOM 587 N N . THR A 1 75 ? -14.734 3.027 6.017 1.00 97.19 75 THR A N 1
ATOM 588 C CA . THR A 1 75 ? -13.581 3.930 5.959 1.00 97.19 75 THR A CA 1
ATOM 589 C C . THR A 1 75 ? -12.646 3.528 4.828 1.00 97.19 75 THR A C 1
ATOM 591 O O . THR A 1 75 ? -12.253 4.376 4.027 1.00 97.19 75 THR A O 1
ATOM 594 N N . LEU A 1 76 ? -12.368 2.231 4.685 1.00 97.44 76 LEU A N 1
ATOM 595 C CA . LEU A 1 76 ? -11.495 1.722 3.634 1.00 97.44 76 LEU A CA 1
ATOM 596 C C . LEU A 1 76 ? -12.104 1.909 2.228 1.00 97.44 76 LEU A C 1
ATOM 598 O O . LEU A 1 76 ? -11.407 2.297 1.293 1.00 97.44 76 LEU A O 1
ATOM 602 N N . ASN A 1 77 ? -13.422 1.740 2.080 1.00 97.75 77 ASN A N 1
ATOM 603 C CA . ASN A 1 77 ? -14.140 2.066 0.844 1.00 97.75 77 ASN A CA 1
ATOM 604 C C . ASN A 1 77 ? -14.051 3.563 0.493 1.00 97.75 77 ASN A C 1
ATOM 606 O O . ASN A 1 77 ? -13.871 3.907 -0.678 1.00 97.75 77 ASN A O 1
ATOM 610 N N . ARG A 1 78 ? -14.157 4.464 1.483 1.00 97.31 78 ARG A N 1
ATOM 611 C CA . ARG A 1 78 ? -13.970 5.912 1.265 1.00 97.31 78 ARG A CA 1
ATOM 612 C C . ARG A 1 78 ? -12.538 6.237 0.849 1.00 97.31 78 ARG A C 1
ATOM 614 O O . ARG A 1 78 ? -12.364 6.992 -0.105 1.00 97.31 78 ARG A O 1
ATOM 621 N N . PHE A 1 79 ? -11.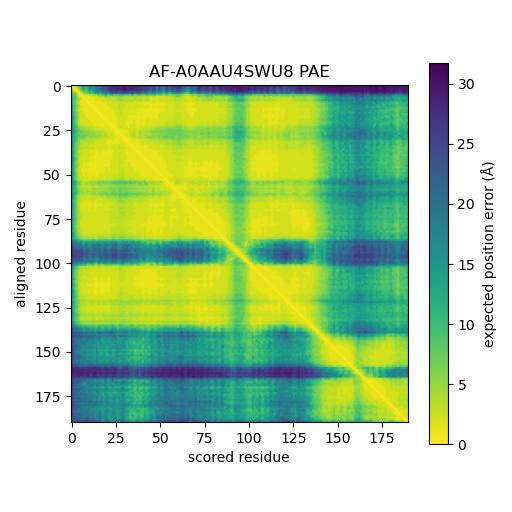548 5.617 1.493 1.00 97.38 79 PHE A N 1
ATOM 622 C CA . PHE A 1 79 ? -10.142 5.750 1.115 1.00 97.38 79 PHE A CA 1
ATOM 623 C C . PHE A 1 79 ? -9.916 5.341 -0.341 1.00 97.38 79 PHE A C 1
ATOM 625 O O . PHE A 1 79 ? -9.373 6.124 -1.110 1.00 97.38 79 PHE A O 1
ATOM 632 N N . PHE A 1 80 ? -10.370 4.154 -0.757 1.00 96.44 80 PHE A N 1
ATOM 633 C CA . PHE A 1 80 ? -10.155 3.703 -2.134 1.00 96.44 80 PHE A CA 1
ATOM 634 C C . PHE A 1 80 ? -10.886 4.556 -3.163 1.00 96.44 80 PHE A C 1
ATOM 636 O O . PHE A 1 80 ? -10.354 4.792 -4.245 1.00 96.44 80 PHE A O 1
ATOM 643 N N . ARG A 1 81 ? -12.073 5.069 -2.826 1.00 94.69 81 ARG A N 1
ATOM 644 C CA . ARG A 1 81 ? -12.775 6.020 -3.688 1.00 94.69 81 ARG A CA 1
ATOM 645 C C . ARG A 1 81 ? -11.981 7.309 -3.868 1.00 94.69 81 ARG A C 1
ATOM 647 O O . ARG A 1 81 ? -11.862 7.769 -4.999 1.00 94.69 81 ARG A O 1
ATOM 654 N N . TRP A 1 82 ? -11.451 7.867 -2.783 1.00 94.81 82 TRP A N 1
ATOM 655 C CA . TRP A 1 82 ? -10.585 9.042 -2.841 1.00 94.81 82 TRP A CA 1
ATOM 656 C C . TRP A 1 82 ? -9.307 8.750 -3.638 1.00 94.81 82 TRP A C 1
ATOM 658 O O . TRP A 1 82 ? -8.988 9.483 -4.568 1.00 94.81 82 TRP A O 1
ATOM 668 N N . TYR A 1 83 ? -8.635 7.633 -3.348 1.00 93.75 83 TYR A N 1
ATOM 669 C CA . TYR A 1 83 ? -7.390 7.246 -4.009 1.00 93.75 83 TYR A CA 1
ATOM 670 C C . TYR A 1 83 ? -7.580 7.080 -5.521 1.00 93.75 83 TYR A C 1
ATOM 672 O O . TYR A 1 83 ? -6.758 7.540 -6.307 1.00 93.75 83 TYR A O 1
ATOM 680 N N . TYR A 1 84 ? -8.702 6.484 -5.931 1.00 90.50 84 TYR A N 1
ATOM 681 C CA . TYR A 1 84 ? -9.079 6.363 -7.336 1.00 90.50 84 TYR A CA 1
ATOM 682 C C . TYR A 1 84 ? -9.276 7.721 -8.013 1.00 90.50 84 TYR A C 1
ATOM 684 O O . TYR A 1 84 ? -8.880 7.911 -9.156 1.00 90.50 84 TYR A O 1
ATOM 692 N N . GLN A 1 85 ? -9.894 8.679 -7.327 1.00 89.25 85 GLN A N 1
ATOM 693 C CA . GLN A 1 85 ? -10.136 10.003 -7.898 1.00 89.25 85 GLN A CA 1
ATOM 694 C C . GLN A 1 85 ? -8.851 10.825 -8.029 1.00 89.25 85 GLN A C 1
ATOM 696 O O . GLN A 1 85 ? -8.704 11.552 -9.007 1.00 89.25 85 GLN A O 1
ATOM 701 N N . GLU A 1 86 ? -7.941 10.700 -7.065 1.00 88.75 86 GLU A N 1
ATOM 702 C CA . GLU A 1 86 ? -6.732 11.524 -6.992 1.00 88.75 86 GLU A CA 1
ATOM 703 C C . GLU A 1 86 ? -5.560 10.943 -7.794 1.00 88.75 86 GLU A C 1
ATOM 705 O O . GLU A 1 86 ? -4.776 11.678 -8.393 1.00 88.75 86 GLU A O 1
ATOM 710 N N . HIS A 1 87 ? -5.421 9.616 -7.807 1.00 84.75 87 HIS A N 1
ATOM 711 C CA . HIS A 1 87 ? -4.211 8.958 -8.298 1.00 84.75 87 HIS A CA 1
ATOM 712 C C . HIS A 1 87 ? -4.428 8.077 -9.518 1.00 84.75 87 HIS A C 1
ATOM 714 O O . HIS A 1 87 ? -3.436 7.699 -10.147 1.00 84.75 87 HIS A O 1
ATOM 720 N N . ASP A 1 88 ? -5.677 7.754 -9.875 1.00 80.94 88 ASP A N 1
ATOM 721 C CA . ASP A 1 88 ? -5.928 6.975 -11.080 1.00 80.94 88 ASP A CA 1
ATOM 722 C C . ASP A 1 88 ? -6.064 7.859 -12.323 1.00 80.94 88 ASP A C 1
ATOM 724 O O . ASP A 1 88 ? -7.045 8.570 -12.530 1.00 80.94 88 ASP A O 1
ATOM 728 N N . VAL A 1 89 ? -5.053 7.787 -13.192 1.00 68.31 89 VAL A N 1
ATOM 729 C CA . VAL A 1 89 ? -4.934 8.599 -14.409 1.00 68.31 89 VAL A CA 1
ATOM 730 C C . VAL A 1 89 ? -5.165 7.724 -15.646 1.00 68.31 89 VAL A C 1
ATOM 732 O O . VAL A 1 89 ? -4.665 6.598 -15.697 1.00 68.31 89 VAL A O 1
ATOM 735 N N . PRO A 1 90 ? -5.865 8.202 -16.690 1.00 66.56 90 PRO A N 1
ATOM 736 C CA . PRO A 1 90 ? -5.968 7.485 -17.960 1.00 66.56 90 PRO A CA 1
ATOM 737 C C . PRO A 1 90 ? -4.587 7.173 -18.568 1.00 66.56 90 PRO A C 1
ATOM 739 O O . PRO A 1 90 ? -3.749 8.057 -18.737 1.00 66.56 90 PRO A O 1
ATOM 742 N N . LYS A 1 91 ? -4.338 5.913 -18.950 1.00 62.72 91 LYS A N 1
ATOM 743 C CA . LYS A 1 91 ? -3.067 5.464 -19.565 1.00 62.72 91 LYS A CA 1
ATOM 744 C C . LYS A 1 91 ? -2.880 5.933 -21.016 1.00 62.72 91 LYS A C 1
ATOM 746 O O . LYS A 1 91 ? -1.772 5.823 -21.566 1.00 62.72 91 LYS A O 1
ATOM 751 N N . SER A 1 92 ? -3.938 6.440 -21.645 1.00 60.19 92 SER A N 1
ATOM 752 C CA . SER A 1 92 ? -3.946 6.938 -23.020 1.00 60.19 92 SER A CA 1
ATOM 753 C C . SER A 1 92 ? -4.741 8.244 -23.142 1.00 60.19 92 SER A C 1
ATOM 755 O O . SER A 1 92 ? -5.709 8.459 -22.414 1.00 60.19 92 SER A O 1
ATOM 757 N N . GLN A 1 93 ? -4.330 9.123 -24.066 1.00 55.97 93 GLN A N 1
ATOM 758 C CA . GLN A 1 93 ? -4.982 10.422 -24.313 1.00 55.97 93 GLN A CA 1
ATOM 759 C C . GLN A 1 93 ? -6.436 10.289 -24.789 1.00 55.97 93 GLN A C 1
ATOM 761 O O . GLN A 1 93 ? -7.240 11.189 -24.580 1.00 55.97 93 GLN A O 1
ATOM 766 N N . ASP A 1 94 ? -6.777 9.164 -25.413 1.00 57.84 94 ASP A N 1
ATOM 767 C CA . ASP A 1 94 ? -8.113 8.833 -25.908 1.00 57.84 94 ASP A CA 1
ATOM 768 C C . ASP A 1 94 ? -8.988 8.107 -24.865 1.00 57.84 94 ASP A C 1
ATOM 770 O O . ASP A 1 94 ? -10.111 7.718 -25.177 1.00 57.84 94 ASP A O 1
ATOM 774 N N . GLY A 1 95 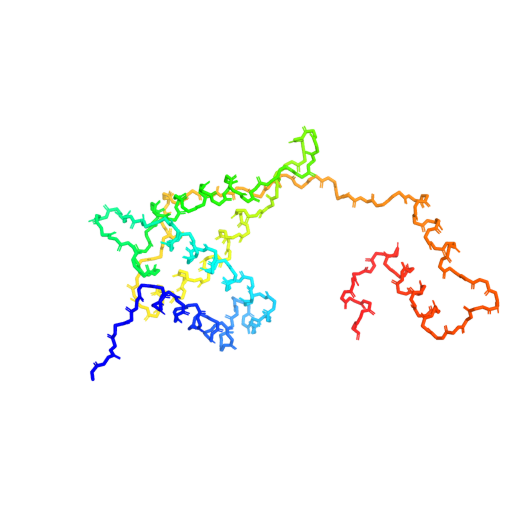? -8.488 7.888 -23.639 1.00 57.66 95 GLY A N 1
ATOM 775 C CA . GLY A 1 95 ? -9.217 7.241 -22.538 1.00 57.66 95 GLY A CA 1
ATOM 776 C C . GLY A 1 95 ? -9.491 5.741 -22.727 1.00 57.66 95 GLY A C 1
ATOM 777 O O . GLY A 1 95 ? -10.016 5.091 -21.825 1.00 57.66 95 GLY A O 1
ATOM 778 N N . LYS A 1 96 ? -9.117 5.163 -23.876 1.00 54.50 96 LYS A N 1
ATOM 779 C CA . LYS A 1 96 ? -9.389 3.763 -24.249 1.00 54.50 96 LYS A CA 1
ATOM 780 C C . LYS A 1 96 ? -8.355 2.756 -23.728 1.00 54.50 96 LYS A C 1
ATOM 782 O O . LYS A 1 96 ? -8.569 1.555 -23.846 1.00 54.50 96 LYS A O 1
ATOM 787 N N . GLY A 1 97 ? -7.256 3.220 -23.130 1.00 54.06 97 GLY A N 1
ATOM 788 C CA . GLY A 1 97 ? -6.181 2.396 -22.560 1.00 54.06 97 GLY A CA 1
ATOM 789 C C . GLY A 1 97 ? -6.364 2.000 -21.088 1.00 54.06 97 GLY A C 1
ATOM 790 O O . GLY A 1 97 ? -5.432 1.457 -20.493 1.00 54.06 97 GLY A O 1
ATOM 791 N N . GLY A 1 98 ? -7.529 2.292 -20.499 1.00 61.50 98 GLY A N 1
ATOM 792 C CA . GLY A 1 98 ? -7.799 2.110 -19.071 1.00 61.50 98 GLY A CA 1
ATOM 793 C C . GLY A 1 98 ? -7.114 3.160 -18.189 1.00 61.50 98 GLY A C 1
ATOM 794 O O . GLY A 1 98 ? -6.465 4.082 -18.683 1.00 61.50 98 GLY A O 1
ATOM 795 N N . TYR A 1 99 ? -7.265 3.021 -16.875 1.00 62.09 99 TYR A N 1
ATOM 796 C CA . TYR A 1 99 ? -6.598 3.863 -15.878 1.00 62.09 99 TYR A CA 1
ATOM 797 C C . TYR A 1 99 ? -5.249 3.254 -15.474 1.00 62.09 99 TYR A C 1
ATOM 799 O O . TYR A 1 99 ? -4.925 2.116 -15.839 1.00 62.09 99 TYR A O 1
ATOM 807 N N . THR A 1 100 ? -4.419 4.005 -14.751 1.00 64.75 100 THR A N 1
ATOM 808 C CA . THR A 1 100 ? -3.326 3.441 -13.955 1.00 64.75 100 THR A CA 1
ATOM 809 C C . THR A 1 100 ? -3.888 2.297 -13.096 1.00 64.75 100 THR A C 1
ATOM 811 O O . THR A 1 100 ? -5.074 2.225 -12.817 1.00 64.75 100 THR A O 1
ATOM 814 N N . ASP A 1 101 ? -3.088 1.283 -12.778 1.00 71.69 101 ASP A N 1
ATOM 815 C CA . ASP A 1 101 ? -3.561 0.187 -11.909 1.00 71.69 101 ASP A CA 1
ATOM 816 C C . ASP A 1 101 ? -3.348 0.570 -10.431 1.00 71.69 101 ASP A C 1
ATOM 818 O O . ASP A 1 101 ? -2.984 -0.262 -9.598 1.00 71.69 101 ASP A O 1
ATOM 822 N N . GLY A 1 102 ? -3.449 1.873 -10.127 1.00 84.44 102 GLY A N 1
ATOM 823 C CA . GLY A 1 102 ? -2.956 2.466 -8.887 1.00 84.44 102 GLY A CA 1
ATOM 824 C C . GLY A 1 102 ? -3.797 2.017 -7.704 1.00 84.44 102 GLY A C 1
ATOM 825 O O . GLY A 1 102 ? -3.274 1.466 -6.734 1.00 84.44 102 GLY A O 1
ATOM 826 N N . THR A 1 103 ? -5.117 2.157 -7.830 1.00 91.75 103 THR A N 1
ATOM 827 C CA . THR A 1 103 ? -6.059 1.818 -6.757 1.00 91.75 103 THR A CA 1
ATOM 828 C C . THR A 1 103 ? -6.094 0.319 -6.474 1.00 91.75 103 THR A C 1
ATOM 830 O O . THR A 1 103 ? -6.025 -0.084 -5.313 1.00 91.75 103 THR A O 1
ATOM 833 N N . ASN A 1 104 ? -6.139 -0.531 -7.510 1.00 91.25 104 ASN A N 1
ATOM 834 C CA . ASN A 1 104 ? -6.104 -1.988 -7.330 1.00 91.25 104 ASN A CA 1
ATOM 835 C C . ASN A 1 104 ? -4.801 -2.431 -6.650 1.00 91.25 104 ASN A C 1
ATOM 837 O O . ASN A 1 104 ? -4.837 -3.249 -5.729 1.00 91.25 104 ASN A O 1
ATOM 841 N N . THR A 1 105 ? -3.661 -1.868 -7.059 1.00 92.06 105 THR A N 1
ATOM 842 C CA . THR A 1 105 ? -2.359 -2.185 -6.458 1.00 92.06 105 THR A CA 1
ATOM 843 C C . THR A 1 105 ? -2.322 -1.799 -4.981 1.00 92.06 105 THR A C 1
ATOM 845 O O . THR A 1 105 ? -1.974 -2.634 -4.144 1.00 92.06 105 THR A O 1
ATOM 848 N N . VAL A 1 106 ? -2.733 -0.575 -4.631 1.00 95.56 106 VAL A N 1
ATOM 849 C CA . VAL A 1 106 ? -2.793 -0.129 -3.228 1.00 95.56 106 VAL A CA 1
ATOM 850 C C . VAL A 1 106 ? -3.756 -0.989 -2.415 1.00 95.56 106 VAL A C 1
ATOM 852 O O . VAL A 1 106 ? -3.395 -1.436 -1.328 1.00 95.56 106 VAL A O 1
ATOM 855 N N . GLN A 1 107 ? -4.931 -1.311 -2.960 1.00 96.06 107 GLN A N 1
ATOM 856 C CA . GLN A 1 107 ? -5.896 -2.202 -2.317 1.00 96.06 107 GLN A CA 1
ATOM 857 C C . GLN A 1 107 ? -5.329 -3.605 -2.069 1.00 96.06 107 GLN A C 1
ATOM 859 O O . GLN A 1 107 ? -5.565 -4.206 -1.026 1.00 96.06 107 GLN A O 1
ATOM 864 N N . ARG A 1 108 ? -4.563 -4.167 -3.003 1.00 95.62 108 ARG A N 1
ATOM 865 C CA . ARG A 1 108 ? -3.933 -5.479 -2.796 1.00 95.62 108 ARG A CA 1
ATOM 866 C C . ARG A 1 108 ? -2.831 -5.419 -1.747 1.00 95.62 108 ARG A C 1
ATOM 868 O O . ARG A 1 108 ? -2.715 -6.351 -0.956 1.00 95.62 108 ARG A O 1
ATOM 875 N N . ASN A 1 109 ? -2.052 -4.344 -1.742 1.00 97.19 109 ASN A N 1
ATOM 876 C CA . ASN A 1 109 ? -0.923 -4.168 -0.836 1.00 97.19 109 ASN A CA 1
ATOM 877 C C . ASN A 1 109 ? -1.366 -3.887 0.605 1.00 97.19 109 ASN A C 1
ATOM 879 O O . ASN A 1 109 ? -0.744 -4.397 1.533 1.00 97.19 109 ASN A O 1
ATOM 883 N N . LEU A 1 110 ? -2.469 -3.157 0.807 1.00 98.19 110 LEU A N 1
ATOM 884 C CA . LEU A 1 110 ? -3.018 -2.896 2.141 1.00 98.19 110 LEU A CA 1
ATOM 885 C C . LEU A 1 110 ? -3.511 -4.162 2.855 1.00 98.19 110 LEU A C 1
ATOM 887 O O . LEU A 1 110 ? -3.572 -4.159 4.079 1.00 98.19 110 LEU A O 1
ATOM 891 N N . ARG A 1 111 ? -3.784 -5.265 2.143 1.00 96.88 111 ARG A N 1
ATOM 892 C CA . ARG A 1 111 ? -4.115 -6.557 2.777 1.00 96.88 111 ARG A CA 1
ATOM 893 C C . ARG A 1 111 ? -3.072 -7.001 3.795 1.00 96.88 111 ARG A C 1
ATOM 895 O O . ARG A 1 111 ? -3.439 -7.587 4.800 1.00 96.88 111 ARG A O 1
ATOM 902 N N . ALA A 1 112 ? -1.791 -6.735 3.531 1.00 97.06 112 ALA A N 1
ATOM 903 C CA . ALA A 1 112 ? -0.720 -7.114 4.446 1.00 97.06 112 ALA A CA 1
ATOM 904 C C . ALA A 1 112 ? -0.828 -6.373 5.786 1.00 97.06 112 ALA A C 1
ATOM 906 O O . ALA A 1 112 ? -0.647 -6.995 6.824 1.00 97.06 112 ALA A O 1
ATOM 907 N N . LEU A 1 113 ? -1.176 -5.079 5.762 1.00 98.19 113 LEU A N 1
ATOM 908 C CA . LEU A 1 113 ? -1.392 -4.294 6.978 1.00 98.19 113 LEU A CA 1
ATOM 909 C C . LEU A 1 113 ? -2.550 -4.867 7.798 1.00 98.19 113 LEU A C 1
ATOM 911 O O . LEU A 1 113 ? -2.383 -5.123 8.979 1.00 98.19 113 LEU A O 1
ATOM 915 N N . PHE A 1 114 ? -3.713 -5.083 7.185 1.00 98.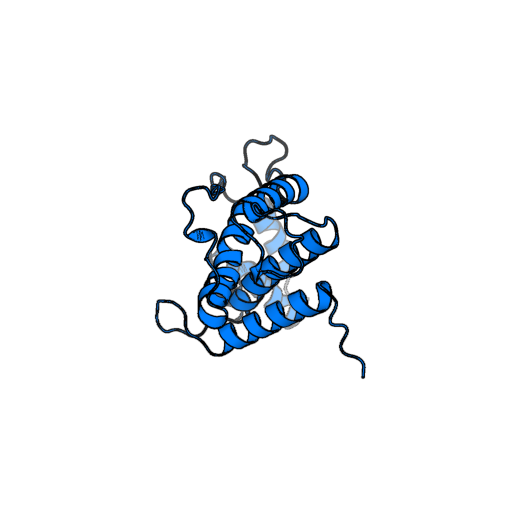19 114 PHE A N 1
ATOM 916 C CA . PHE A 1 114 ? -4.900 -5.508 7.932 1.00 98.19 114 PHE A CA 1
ATOM 917 C C . PHE A 1 114 ? -4.848 -6.967 8.389 1.00 98.19 114 PHE A C 1
ATOM 919 O O . PHE A 1 114 ? -5.324 -7.264 9.478 1.00 98.19 114 PHE A O 1
ATOM 926 N N . ALA A 1 115 ? -4.197 -7.849 7.625 1.00 96.69 115 ALA A N 1
ATOM 927 C CA . ALA A 1 115 ? -3.911 -9.204 8.087 1.00 96.69 115 ALA A CA 1
ATOM 928 C C . ALA A 1 115 ? -2.983 -9.193 9.314 1.00 96.69 115 ALA A C 1
ATOM 930 O O . ALA A 1 115 ? -3.270 -9.869 10.294 1.00 96.69 115 ALA A O 1
ATOM 931 N N . TYR A 1 116 ? -1.920 -8.381 9.278 1.00 96.94 116 TYR A N 1
ATOM 932 C CA . TYR A 1 116 ? -1.018 -8.179 10.414 1.00 96.94 116 TYR A CA 1
ATOM 933 C C . TYR A 1 116 ? -1.757 -7.627 11.643 1.00 96.94 116 TYR A C 1
ATOM 935 O O . TYR A 1 116 ? -1.599 -8.146 12.742 1.00 96.94 116 TYR A O 1
ATOM 943 N N . LEU A 1 117 ? -2.606 -6.609 11.463 1.00 97.69 117 LEU A N 1
ATOM 944 C CA . LEU A 1 117 ? -3.358 -6.016 12.572 1.00 97.69 117 LEU A CA 1
ATOM 945 C C . LEU A 1 117 ? -4.347 -7.005 13.200 1.00 97.69 117 LEU A C 1
ATOM 947 O O . LEU A 1 117 ? -4.468 -7.056 14.422 1.00 97.69 117 LEU A O 1
ATOM 951 N N . ALA A 1 118 ? -5.021 -7.806 12.374 1.00 96.62 118 ALA A N 1
ATOM 952 C CA . ALA A 1 118 ? -5.930 -8.839 12.850 1.00 96.62 118 ALA A CA 1
ATOM 953 C C . ALA A 1 118 ? -5.210 -9.940 13.642 1.00 96.62 118 ALA A C 1
ATOM 955 O O . ALA A 1 118 ? -5.760 -10.441 14.620 1.00 96.62 118 ALA A O 1
ATOM 956 N N . GLU A 1 119 ? -3.988 -10.299 13.241 1.00 94.56 119 GLU A N 1
ATOM 957 C CA . GLU A 1 119 ? -3.165 -11.291 13.937 1.00 94.56 119 GLU A CA 1
ATOM 958 C C . GLU A 1 119 ? -2.610 -10.761 15.268 1.00 94.56 119 GLU A C 1
ATOM 960 O O . GLU A 1 119 ? -2.756 -11.422 16.291 1.00 94.56 119 GLU A O 1
ATOM 965 N N . GLU A 1 120 ? -2.005 -9.570 15.276 1.00 96.25 120 GLU A N 1
ATOM 966 C CA . GLU A 1 120 ? -1.249 -9.071 16.438 1.00 96.25 120 GLU A CA 1
ATOM 967 C C . GLU A 1 120 ? -2.088 -8.272 17.445 1.00 96.25 120 GLU A C 1
ATOM 969 O O . GLU A 1 120 ? -1.726 -8.184 18.618 1.00 96.25 120 GLU A O 1
ATOM 974 N N . TYR A 1 121 ? -3.195 -7.664 17.008 1.00 95.56 121 TYR A N 1
ATOM 975 C CA . TYR A 1 121 ? -4.036 -6.798 17.850 1.00 95.56 121 TYR A CA 1
ATOM 976 C C . TYR A 1 121 ? -5.479 -7.295 17.970 1.00 95.56 121 TYR A C 1
ATOM 978 O O . TYR A 1 121 ? -6.321 -6.573 18.502 1.00 95.56 121 TYR A O 1
ATOM 986 N N . GLU A 1 122 ? -5.772 -8.502 17.475 1.00 92.88 122 GLU A N 1
ATOM 987 C CA . GLU A 1 122 ? -7.093 -9.143 17.549 1.00 92.88 122 GLU A CA 1
ATOM 988 C C . GLU A 1 122 ? -8.236 -8.275 16.980 1.00 92.88 122 GLU A C 1
ATOM 990 O O . GLU A 1 122 ? -9.373 -8.304 17.454 1.00 92.88 122 GLU A O 1
ATOM 995 N N . THR A 1 123 ? -7.948 -7.475 15.950 1.00 93.69 123 THR A N 1
ATOM 996 C CA . THR A 1 123 ? -8.946 -6.619 15.294 1.00 93.69 123 THR A CA 1
ATOM 997 C C . THR A 1 123 ? -9.649 -7.330 14.144 1.00 93.69 123 THR A C 1
ATOM 999 O O . THR A 1 123 ? -9.080 -8.208 13.499 1.00 93.69 123 THR A O 1
ATOM 1002 N N . GLU A 1 124 ? -10.868 -6.906 13.808 1.00 94.19 124 GLU A N 1
ATOM 1003 C CA . GLU A 1 124 ? -11.538 -7.393 12.600 1.00 94.19 124 GLU A CA 1
ATOM 1004 C C . GLU A 1 124 ? -10.759 -6.995 11.333 1.00 94.19 124 GLU A C 1
ATOM 1006 O O . GLU A 1 124 ? -10.345 -5.846 11.179 1.00 94.19 124 GLU A O 1
ATOM 1011 N N . ASP A 1 125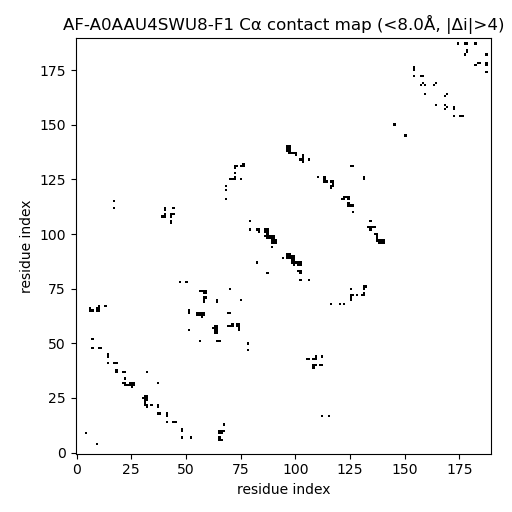 ? -10.582 -7.937 10.400 1.00 96.56 125 ASP A N 1
ATOM 1012 C CA . ASP A 1 125 ? -9.988 -7.654 9.090 1.00 96.56 125 ASP A CA 1
ATOM 1013 C C . ASP A 1 125 ? -11.071 -7.148 8.108 1.00 96.56 125 ASP A C 1
ATOM 1015 O O . ASP A 1 125 ? -11.907 -7.944 7.654 1.00 96.56 125 ASP A O 1
ATOM 1019 N N . PRO A 1 126 ? -11.051 -5.864 7.690 1.00 96.75 126 PRO A N 1
ATOM 1020 C CA . PRO A 1 126 ? -12.025 -5.317 6.743 1.00 96.75 126 PRO A CA 1
ATOM 1021 C C . PRO A 1 126 ? -11.977 -5.982 5.356 1.00 96.75 126 PRO A C 1
ATOM 1023 O O . PRO A 1 126 ? -12.906 -5.817 4.565 1.00 96.75 126 PRO A O 1
ATOM 1026 N N . TYR A 1 127 ? -10.934 -6.755 5.023 1.00 96.69 127 TYR A N 1
ATOM 1027 C CA . TYR A 1 127 ? -10.878 -7.533 3.777 1.00 96.69 127 TYR A CA 1
ATOM 1028 C C . TYR A 1 127 ? -11.732 -8.796 3.784 1.00 96.69 127 TYR A C 1
ATOM 1030 O O . TYR A 1 127 ? -11.983 -9.354 2.706 1.00 96.69 127 TYR A O 1
ATOM 1038 N N . LEU A 1 128 ? -12.175 -9.242 4.959 1.00 96.62 128 LEU A N 1
ATOM 1039 C CA . LEU A 1 128 ? -13.088 -10.372 5.101 1.00 96.62 128 LEU A CA 1
ATOM 1040 C C . LEU A 1 128 ? -14.558 -9.948 4.971 1.00 96.62 128 LEU A C 1
ATOM 1042 O O . LEU A 1 128 ? -15.407 -10.797 4.696 1.00 96.62 128 LEU A O 1
ATOM 1046 N N . ASP A 1 129 ? -14.863 -8.652 5.086 1.00 96.44 129 ASP A N 1
ATOM 1047 C CA . ASP A 1 129 ? -16.218 -8.131 4.912 1.00 96.44 129 ASP A CA 1
ATOM 1048 C C . ASP A 1 129 ? -16.637 -8.163 3.423 1.00 96.44 129 ASP A C 1
ATOM 1050 O O . ASP A 1 129 ? -15.993 -7.537 2.569 1.00 96.44 129 ASP A O 1
ATOM 1054 N N . PRO A 1 130 ? -17.747 -8.842 3.065 1.00 95.88 130 PRO A N 1
ATOM 1055 C CA . PRO A 1 130 ? -18.257 -8.868 1.693 1.00 95.88 130 PRO A CA 1
ATOM 1056 C C . PRO A 1 130 ? -18.670 -7.489 1.150 1.00 95.88 130 PRO A C 1
ATOM 1058 O O . PRO A 1 130 ? -18.843 -7.340 -0.060 1.00 95.88 130 PRO A O 1
ATOM 1061 N N . ARG A 1 131 ? -18.833 -6.473 2.006 1.00 96.50 131 ARG A N 1
ATOM 1062 C CA . ARG A 1 131 ? -19.173 -5.093 1.618 1.00 96.50 131 ARG A CA 1
ATOM 1063 C C . ARG A 1 131 ? -17.970 -4.297 1.103 1.00 96.50 131 ARG A C 1
ATOM 1065 O O . ARG A 1 131 ? -18.159 -3.184 0.593 1.00 96.50 131 ARG A O 1
ATOM 1072 N N . LEU A 1 132 ? -16.748 -4.830 1.216 1.00 97.31 132 LEU A N 1
ATOM 1073 C CA . LEU A 1 132 ? -15.553 -4.181 0.684 1.00 97.31 132 LEU A CA 1
ATOM 1074 C C . LEU A 1 132 ? -15.608 -4.131 -0.850 1.00 97.31 132 LEU A C 1
ATOM 1076 O O . LEU A 1 132 ? -15.633 -5.160 -1.529 1.00 97.31 132 LEU A O 1
ATOM 1080 N N . GLN A 1 133 ? -15.583 -2.921 -1.407 1.00 95.75 133 GLN A N 1
ATOM 1081 C CA . GLN A 1 133 ? -15.621 -2.698 -2.850 1.00 95.75 133 GLN A CA 1
ATOM 1082 C C . GLN A 1 133 ? -14.279 -3.065 -3.473 1.00 95.75 133 GLN A C 1
ATOM 1084 O O . GLN A 1 133 ? -13.234 -2.595 -3.030 1.00 95.75 133 GLN A O 1
ATOM 1089 N N . ARG A 1 134 ? -14.293 -3.901 -4.514 1.00 91.88 134 ARG A N 1
ATOM 1090 C CA . ARG A 1 134 ? -13.075 -4.384 -5.177 1.00 91.88 134 ARG A CA 1
ATOM 1091 C C . ARG A 1 134 ? -12.857 -3.645 -6.486 1.00 91.88 134 ARG A C 1
ATOM 1093 O O . ARG A 1 134 ? -13.706 -3.688 -7.371 1.00 91.88 134 ARG A O 1
ATOM 1100 N N . TYR A 1 135 ? -11.694 -3.021 -6.618 1.00 88.38 135 TYR A N 1
ATOM 1101 C CA . TYR A 1 135 ? -11.294 -2.368 -7.857 1.00 88.38 135 TYR A CA 1
ATOM 1102 C C . TYR A 1 135 ? -10.747 -3.417 -8.816 1.00 88.38 135 TYR A C 1
ATOM 1104 O O . TYR A 1 135 ? -9.923 -4.246 -8.431 1.00 88.38 135 TYR A O 1
ATOM 1112 N N . ALA A 1 136 ? -11.224 -3.412 -10.056 1.00 80.94 136 ALA A N 1
ATOM 1113 C CA . ALA A 1 136 ? -10.721 -4.309 -11.084 1.00 80.94 136 ALA A CA 1
ATOM 1114 C C . ALA A 1 136 ? -9.388 -3.792 -11.631 1.00 80.94 136 ALA A C 1
ATOM 1116 O O . ALA A 1 136 ? -9.186 -2.585 -11.753 1.00 80.94 136 ALA A O 1
ATOM 1117 N N . THR A 1 137 ? -8.506 -4.715 -12.009 1.00 73.50 137 THR A N 1
ATOM 1118 C CA . THR A 1 137 ? -7.354 -4.367 -12.839 1.00 73.50 137 THR A CA 1
ATOM 1119 C C . THR A 1 137 ? -7.879 -3.869 -14.192 1.00 73.50 137 THR A C 1
ATOM 1121 O O . THR A 1 137 ? -8.689 -4.570 -14.810 1.00 73.50 137 THR A O 1
ATOM 1124 N N . PRO A 1 138 ? -7.459 -2.683 -14.668 1.00 68.19 138 PRO A N 1
ATOM 1125 C CA . PRO A 1 138 ? -7.844 -2.187 -15.981 1.00 68.19 138 PRO A CA 1
ATOM 1126 C C . PRO A 1 138 ? -7.477 -3.207 -17.066 1.00 68.19 138 PRO A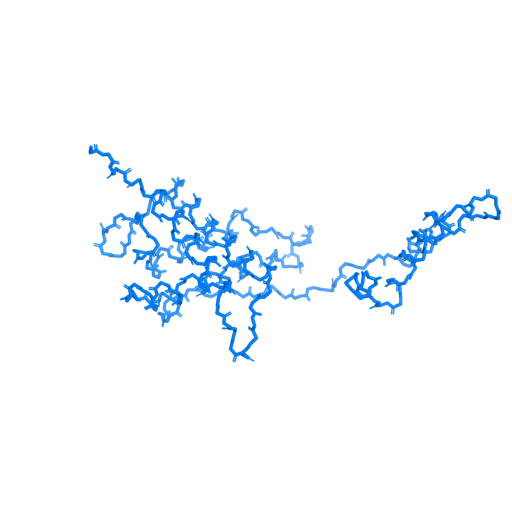 C 1
ATOM 1128 O O . PRO A 1 138 ? -6.445 -3.875 -16.937 1.00 68.19 138 PRO A O 1
ATOM 1131 N N . PRO A 1 139 ? -8.264 -3.327 -18.151 1.00 65.75 139 PRO A N 1
ATOM 1132 C CA . PRO A 1 139 ? -7.899 -4.197 -19.258 1.00 65.75 139 PRO A CA 1
ATOM 1133 C C . PRO A 1 139 ? -6.502 -3.807 -19.741 1.00 65.75 139 PRO A C 1
ATOM 1135 O O . PRO A 1 139 ? -6.250 -2.649 -20.082 1.00 65.75 139 PRO A O 1
ATOM 1138 N N . MET A 1 140 ? -5.573 -4.765 -19.705 1.00 60.94 140 MET A N 1
ATOM 1139 C CA . MET A 1 140 ? -4.214 -4.543 -20.179 1.00 60.94 140 MET A CA 1
ATOM 1140 C C . MET A 1 140 ? -4.273 -4.234 -21.673 1.00 60.94 140 MET A C 1
ATOM 1142 O O . MET A 1 140 ? -4.403 -5.132 -22.503 1.00 60.94 140 MET A O 1
ATOM 1146 N N . GLY A 1 141 ? -4.183 -2.949 -22.014 1.00 63.22 141 GLY A N 1
ATOM 1147 C CA . GLY A 1 141 ? -3.896 -2.534 -23.376 1.00 63.22 141 GLY A CA 1
ATOM 1148 C C . GLY A 1 141 ? -2.566 -3.126 -23.839 1.00 63.22 141 GLY A C 1
ATOM 1149 O O . GLY A 1 141 ? -1.725 -3.528 -23.026 1.00 63.22 141 GLY A O 1
ATOM 1150 N N . LYS A 1 142 ? -2.360 -3.164 -25.159 1.00 65.44 142 LYS A N 1
ATOM 1151 C CA . LYS A 1 142 ? -1.068 -3.559 -25.724 1.00 65.44 142 LYS A CA 1
ATOM 1152 C C . LYS A 1 142 ? 0.030 -2.692 -25.079 1.00 65.44 142 LYS A C 1
ATOM 1154 O O . LYS A 1 142 ? -0.136 -1.468 -25.047 1.00 65.44 142 LYS A O 1
ATOM 1159 N N . PRO A 1 143 ? 1.111 -3.288 -24.539 1.00 67.25 143 PRO A N 1
ATOM 1160 C CA . PRO A 1 143 ? 2.213 -2.522 -23.975 1.00 67.25 143 PRO A CA 1
ATOM 1161 C C . PRO A 1 143 ? 2.700 -1.474 -24.973 1.00 67.25 143 PRO A C 1
ATOM 1163 O O . PRO A 1 143 ? 2.742 -1.737 -26.177 1.00 67.25 143 PRO A O 1
ATOM 1166 N N . LYS A 1 144 ? 3.067 -0.288 -24.480 1.00 74.25 144 LYS A N 1
ATOM 1167 C CA . LYS A 1 144 ? 3.715 0.718 -25.324 1.00 74.25 144 LYS A CA 1
ATOM 1168 C C . LYS A 1 144 ? 5.072 0.157 -25.737 1.00 74.25 144 LYS A C 1
ATOM 1170 O O . LYS A 1 144 ? 5.943 -0.029 -24.893 1.00 74.25 144 LYS A O 1
ATOM 1175 N N . THR A 1 145 ? 5.216 -0.149 -27.017 1.00 82.50 145 THR A N 1
ATOM 1176 C CA . THR A 1 145 ? 6.472 -0.596 -27.612 1.00 82.50 145 THR A CA 1
ATOM 1177 C C . THR A 1 145 ? 7.123 0.575 -28.330 1.00 82.50 145 THR A C 1
ATOM 1179 O O . THR A 1 145 ? 6.428 1.412 -28.908 1.00 82.50 145 THR A O 1
ATOM 1182 N N . LEU A 1 146 ? 8.451 0.628 -28.307 1.00 87.88 146 LEU A N 1
ATOM 1183 C CA . LEU A 1 146 ? 9.200 1.527 -29.180 1.00 87.88 146 LEU A CA 1
ATOM 1184 C C . LEU A 1 146 ? 9.017 1.081 -30.639 1.00 87.88 146 LEU A C 1
ATOM 1186 O O . LEU A 1 146 ? 8.778 -0.103 -30.896 1.00 87.88 146 LEU A O 1
ATOM 1190 N N . SER A 1 147 ? 9.080 2.020 -31.586 1.00 91.06 147 SER A N 1
ATOM 1191 C CA . SER A 1 147 ? 9.089 1.671 -33.008 1.00 91.06 147 SER A CA 1
ATOM 1192 C C . SER A 1 147 ? 10.416 1.010 -33.376 1.00 91.06 147 SER A C 1
ATOM 1194 O O . SER A 1 147 ? 11.453 1.298 -32.781 1.00 91.06 147 SER A O 1
ATOM 1196 N N . GLU A 1 148 ? 10.385 0.133 -34.376 1.00 90.00 148 GLU A N 1
ATOM 1197 C CA . GLU A 1 148 ? 11.589 -0.520 -34.896 1.00 90.00 148 GLU A CA 1
ATOM 1198 C C . GLU A 1 148 ? 12.619 0.506 -35.396 1.00 90.00 148 GLU A C 1
ATOM 1200 O O . GLU A 1 148 ? 13.803 0.385 -35.102 1.00 90.00 148 GLU A O 1
ATOM 1205 N N . GLU A 1 149 ? 12.153 1.573 -36.053 1.00 93.62 149 GLU A N 1
ATOM 1206 C CA . GLU A 1 149 ? 12.977 2.713 -36.477 1.00 93.62 149 GLU A CA 1
ATOM 1207 C C . GLU A 1 149 ? 13.709 3.361 -35.295 1.00 93.62 149 GLU A C 1
ATOM 1209 O O . GLU A 1 149 ? 14.929 3.488 -35.322 1.00 93.62 149 GLU A O 1
ATOM 1214 N N . PHE A 1 150 ? 12.995 3.666 -34.205 1.00 92.62 150 PHE A N 1
ATOM 1215 C CA . PHE A 1 150 ? 13.604 4.267 -33.018 1.00 92.62 150 PHE A CA 1
ATOM 1216 C C . PHE A 1 150 ? 14.657 3.351 -32.379 1.00 92.62 150 PHE A C 1
ATOM 1218 O O . PHE A 1 150 ? 15.704 3.822 -31.926 1.00 92.62 150 PHE A O 1
ATOM 1225 N N . VAL A 1 151 ? 14.394 2.040 -32.332 1.00 91.69 151 VAL A N 1
ATOM 1226 C CA . VAL A 1 151 ? 15.354 1.055 -31.810 1.00 91.69 151 VAL A CA 1
ATOM 1227 C C . VAL A 1 151 ? 16.601 1.010 -32.692 1.00 91.69 151 VAL A C 1
ATOM 1229 O O . VAL A 1 151 ? 17.713 1.096 -32.170 1.00 91.69 151 VAL A O 1
ATOM 1232 N N . ASN A 1 152 ? 16.431 0.944 -34.013 1.00 91.44 152 ASN A N 1
ATOM 1233 C CA . ASN A 1 152 ? 17.538 0.913 -34.968 1.00 91.44 152 ASN A CA 1
ATOM 1234 C C . ASN A 1 152 ? 18.391 2.185 -34.897 1.00 91.44 152 ASN A C 1
ATOM 1236 O O . ASN A 1 152 ? 19.616 2.085 -34.823 1.00 91.44 152 ASN A O 1
ATOM 1240 N N . ASP A 1 153 ? 17.764 3.360 -34.826 1.00 91.50 153 ASP A N 1
ATOM 1241 C CA . ASP A 1 153 ? 18.460 4.641 -34.681 1.00 91.50 153 ASP A CA 1
ATOM 1242 C C . ASP A 1 153 ? 19.241 4.711 -33.366 1.00 91.50 153 ASP A C 1
ATOM 1244 O O . ASP A 1 153 ? 20.410 5.104 -33.343 1.00 91.50 153 ASP A O 1
ATOM 1248 N N . THR A 1 154 ? 18.635 4.258 -32.265 1.00 89.69 154 THR A N 1
ATOM 1249 C CA . THR A 1 154 ? 19.297 4.205 -30.953 1.00 89.69 154 THR A CA 1
ATOM 1250 C C . THR A 1 154 ? 20.521 3.288 -30.989 1.00 89.69 154 THR A C 1
ATOM 1252 O O . THR A 1 154 ? 21.589 3.651 -30.486 1.00 89.69 154 THR A O 1
ATOM 1255 N N . LEU A 1 155 ? 20.409 2.110 -31.609 1.00 90.56 155 LEU A N 1
ATOM 1256 C CA . LEU A 1 155 ? 21.530 1.181 -31.752 1.00 90.56 155 LEU A CA 1
ATOM 1257 C C . LEU A 1 155 ? 22.615 1.731 -32.682 1.00 90.56 155 LEU A C 1
ATOM 1259 O O . LEU A 1 155 ? 23.792 1.582 -32.372 1.00 90.56 155 LEU A O 1
ATOM 1263 N N . ALA A 1 156 ? 22.249 2.409 -33.769 1.00 88.19 156 ALA A N 1
ATOM 1264 C CA . ALA A 1 156 ? 23.200 3.018 -34.694 1.00 88.19 156 ALA A CA 1
ATOM 1265 C C . ALA A 1 156 ? 23.991 4.161 -34.039 1.00 88.19 156 ALA A C 1
ATOM 1267 O O . ALA A 1 156 ? 25.215 4.216 -34.171 1.00 88.19 156 ALA A O 1
ATOM 1268 N N . ILE A 1 157 ? 23.314 5.033 -33.282 1.00 86.81 157 ILE A N 1
ATOM 1269 C CA . ILE A 1 157 ? 23.954 6.122 -32.529 1.00 86.81 157 ILE A CA 1
ATOM 1270 C C . ILE A 1 157 ? 24.903 5.549 -31.473 1.00 86.81 157 ILE A C 1
ATOM 1272 O O . ILE A 1 157 ? 26.018 6.040 -31.312 1.00 86.81 157 ILE A O 1
ATOM 1276 N N . THR A 1 158 ? 24.484 4.497 -30.768 1.00 85.62 158 THR A N 1
ATOM 1277 C CA . THR A 1 158 ? 25.250 3.931 -29.647 1.00 85.62 158 THR A CA 1
ATOM 1278 C C . THR A 1 158 ? 26.314 2.919 -30.058 1.00 85.62 158 THR A C 1
ATOM 1280 O O . THR A 1 158 ? 27.180 2.602 -29.251 1.00 85.62 158 THR A O 1
ATOM 1283 N N . ALA A 1 159 ? 26.308 2.427 -31.298 1.00 79.56 159 ALA A N 1
ATOM 1284 C CA . ALA A 1 159 ? 27.313 1.488 -31.798 1.00 79.56 159 ALA A CA 1
ATOM 1285 C C . ALA A 1 159 ? 28.695 2.126 -32.024 1.00 79.56 159 ALA A C 1
ATOM 1287 O O . ALA A 1 159 ? 29.611 1.387 -32.377 1.00 79.56 159 ALA A O 1
ATOM 1288 N N . TRP A 1 160 ? 28.813 3.459 -31.863 1.00 68.94 160 TRP A N 1
ATOM 1289 C CA . TRP A 1 160 ? 29.998 4.326 -31.985 1.00 68.94 160 TRP A CA 1
ATOM 1290 C C . TRP A 1 160 ? 31.203 3.680 -32.696 1.00 68.94 160 TRP A C 1
ATOM 1292 O O . TRP A 1 160 ? 31.878 2.801 -32.162 1.00 68.94 160 TRP A O 1
ATOM 1302 N N . GLY A 1 161 ? 31.500 4.158 -33.911 1.00 63.19 161 GLY A N 1
ATOM 1303 C CA . GLY A 1 161 ? 32.528 3.604 -34.799 1.00 63.19 161 GLY A CA 1
ATOM 1304 C C . GLY A 1 161 ? 33.945 3.465 -34.199 1.00 63.19 161 GLY A C 1
ATOM 1305 O O . GLY A 1 161 ? 34.214 3.876 -33.071 1.00 63.19 161 GLY A O 1
ATOM 1306 N N . PRO A 1 162 ? 34.911 2.919 -34.965 1.00 59.12 162 PRO A N 1
ATOM 1307 C CA . PRO A 1 162 ? 36.188 2.386 -34.463 1.00 59.12 162 PRO A CA 1
ATOM 1308 C C . PRO A 1 162 ? 37.100 3.328 -33.644 1.00 59.12 162 PRO A C 1
ATOM 1310 O O . PRO A 1 162 ? 38.089 2.848 -33.100 1.00 59.12 162 PRO A O 1
ATOM 1313 N N . GLY A 1 163 ? 36.779 4.620 -33.516 1.00 61.91 163 GLY A N 1
ATOM 1314 C CA . GLY A 1 163 ? 37.559 5.627 -32.788 1.00 61.91 163 GLY A CA 1
ATOM 1315 C C . GLY A 1 163 ? 37.086 5.994 -31.370 1.00 61.91 163 GLY A C 1
ATOM 1316 O O . GLY A 1 163 ? 37.760 6.795 -30.730 1.00 61.91 163 GLY A O 1
ATOM 1317 N N . ARG A 1 164 ? 35.963 5.462 -30.855 1.00 61.47 164 ARG A N 1
ATOM 1318 C CA . ARG A 1 164 ? 35.461 5.755 -29.487 1.00 61.47 164 ARG A CA 1
ATOM 1319 C C . ARG A 1 164 ? 35.007 4.487 -28.752 1.00 61.47 164 ARG A C 1
ATOM 1321 O O . ARG A 1 164 ? 33.833 4.305 -28.460 1.00 61.47 164 ARG A O 1
ATOM 1328 N N . LYS A 1 165 ? 35.964 3.591 -28.491 1.00 70.81 165 LYS A N 1
ATOM 1329 C CA . LYS A 1 165 ? 35.761 2.299 -27.810 1.00 70.81 165 LYS A CA 1
ATOM 1330 C C . LYS A 1 165 ? 36.342 2.296 -26.397 1.00 70.81 165 LYS A C 1
ATOM 1332 O O . LYS A 1 165 ? 37.120 1.408 -26.051 1.00 70.81 165 LYS A O 1
ATOM 1337 N N . ASP A 1 166 ? 36.032 3.301 -25.588 1.00 83.56 166 ASP A N 1
ATOM 1338 C CA . ASP A 1 166 ? 36.291 3.146 -24.160 1.00 83.56 166 ASP A CA 1
ATOM 1339 C C . ASP A 1 166 ? 35.322 2.106 -23.573 1.00 83.56 166 ASP A C 1
ATOM 1341 O O . ASP A 1 166 ? 34.264 1.805 -24.138 1.00 83.56 166 ASP A O 1
ATOM 1345 N N . PHE A 1 167 ? 35.719 1.519 -22.447 1.00 84.06 167 PHE A N 1
ATOM 1346 C CA . PHE A 1 167 ? 34.980 0.430 -21.819 1.00 84.06 167 PHE A CA 1
ATOM 1347 C C . PHE A 1 167 ? 33.516 0.790 -21.535 1.00 84.06 167 PHE A C 1
ATOM 1349 O O . PHE A 1 167 ? 32.638 -0.041 -21.762 1.00 84.06 167 PHE A O 1
ATOM 1356 N N . HIS A 1 168 ? 33.239 2.014 -21.074 1.00 85.38 168 HIS A N 1
ATOM 1357 C CA . HIS A 1 168 ? 31.883 2.423 -20.714 1.00 85.38 168 HIS A CA 1
ATOM 1358 C C . HIS A 1 168 ? 30.993 2.514 -21.946 1.00 85.38 168 HIS A C 1
ATOM 1360 O O . HIS A 1 168 ? 29.902 1.956 -21.943 1.00 85.38 168 HIS A O 1
ATOM 1366 N N . THR A 1 169 ? 31.494 3.102 -23.030 1.00 85.00 169 THR A N 1
ATOM 1367 C CA . THR A 1 169 ? 30.748 3.212 -24.289 1.00 85.00 169 THR A CA 1
ATOM 1368 C C . THR A 1 169 ? 30.388 1.839 -24.872 1.00 85.00 169 THR A C 1
ATOM 1370 O O . THR A 1 169 ? 29.246 1.612 -25.274 1.00 85.00 169 THR A O 1
ATOM 1373 N N . VAL A 1 170 ? 31.329 0.885 -24.870 1.00 86.00 170 VAL A N 1
ATOM 1374 C CA . VAL A 1 170 ? 31.079 -0.484 -25.366 1.00 86.00 170 VAL A CA 1
ATOM 1375 C C . VAL A 1 170 ? 30.111 -1.242 -24.453 1.00 86.00 170 VAL A C 1
ATOM 1377 O O . VAL A 1 170 ? 29.206 -1.923 -24.939 1.00 86.00 170 VAL A O 1
ATOM 1380 N N . ARG A 1 171 ? 30.278 -1.112 -23.132 1.00 87.25 171 ARG A N 1
ATOM 1381 C CA . ARG A 1 171 ? 29.394 -1.720 -22.133 1.00 87.25 171 ARG A CA 1
ATOM 1382 C C . ARG A 1 171 ? 27.965 -1.198 -22.268 1.00 87.25 171 ARG A C 1
ATOM 1384 O O . ARG A 1 171 ? 27.035 -1.996 -22.295 1.00 87.25 171 ARG A O 1
ATOM 1391 N N . ASP A 1 172 ? 27.788 0.113 -22.368 1.00 87.56 172 ASP A N 1
ATOM 1392 C CA . ASP A 1 172 ? 26.468 0.739 -22.402 1.00 87.56 172 ASP A CA 1
ATOM 1393 C C . ASP A 1 172 ? 25.731 0.396 -23.710 1.00 87.56 172 ASP A C 1
ATOM 1395 O O . ASP A 1 172 ? 24.540 0.092 -23.677 1.00 87.56 172 ASP A O 1
ATOM 1399 N N . HIS A 1 173 ? 26.439 0.312 -24.846 1.00 89.75 173 HIS A N 1
ATOM 1400 C CA . HIS A 1 173 ? 25.861 -0.208 -26.091 1.00 89.75 173 HIS A CA 1
ATOM 1401 C C . HIS A 1 173 ? 25.384 -1.662 -25.951 1.00 89.75 173 HIS A C 1
ATOM 1403 O O . HIS A 1 173 ? 24.277 -1.994 -26.376 1.00 89.75 173 HIS A O 1
ATOM 1409 N N . ALA A 1 174 ? 26.183 -2.533 -25.323 1.00 87.56 174 ALA A N 1
ATOM 1410 C CA . ALA A 1 174 ? 25.774 -3.913 -25.065 1.00 87.56 174 ALA A CA 1
ATOM 1411 C C . ALA A 1 174 ? 24.542 -3.976 -24.144 1.00 87.56 174 ALA A C 1
ATOM 1413 O O . ALA A 1 174 ? 23.602 -4.715 -24.432 1.00 87.56 174 ALA A O 1
ATOM 1414 N N . ILE A 1 175 ? 24.503 -3.149 -23.093 1.00 88.88 175 ILE A N 1
ATOM 1415 C CA . ILE A 1 175 ? 23.365 -3.046 -22.168 1.00 88.88 175 ILE A CA 1
ATOM 1416 C C . ILE A 1 175 ? 22.088 -2.581 -22.880 1.00 88.88 175 ILE A C 1
ATOM 1418 O O . ILE A 1 175 ? 21.004 -3.020 -22.515 1.00 88.88 175 ILE A O 1
ATOM 1422 N N . LEU A 1 176 ? 22.189 -1.723 -23.897 1.00 88.50 176 LEU A N 1
ATOM 1423 C CA . LEU A 1 176 ? 21.037 -1.275 -24.689 1.00 88.50 176 LEU A CA 1
ATOM 1424 C C . LEU A 1 176 ? 20.592 -2.299 -25.736 1.00 88.50 176 LEU A C 1
ATOM 1426 O O . LEU A 1 176 ? 19.403 -2.386 -26.039 1.00 88.50 176 LEU A O 1
ATOM 1430 N N . ARG A 1 177 ? 21.528 -3.084 -26.275 1.00 88.50 177 ARG A N 1
ATOM 1431 C CA . ARG A 1 177 ? 21.239 -4.110 -27.281 1.00 88.50 177 ARG A CA 1
ATOM 1432 C C . ARG A 1 177 ? 20.587 -5.350 -26.682 1.00 88.50 177 ARG A C 1
ATOM 1434 O O . ARG A 1 177 ? 19.640 -5.866 -27.246 1.00 88.50 177 ARG A O 1
ATOM 1441 N N . VAL A 1 178 ? 21.061 -5.848 -25.545 1.00 88.25 178 VAL A N 1
ATOM 1442 C CA . VAL A 1 178 ? 20.565 -7.118 -24.983 1.00 88.25 178 VAL A CA 1
ATOM 1443 C C . VAL A 1 178 ? 19.045 -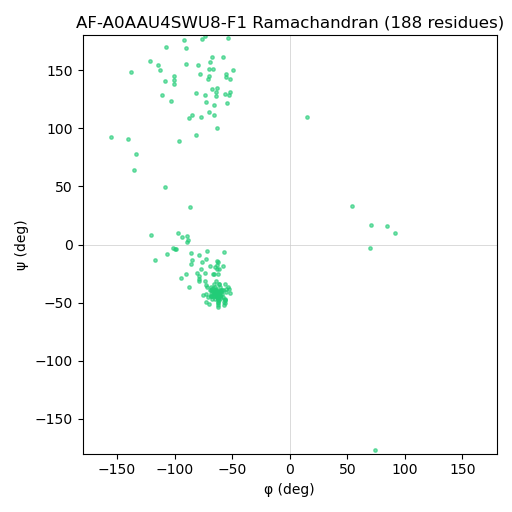7.125 -24.695 1.00 88.25 178 VAL A C 1
ATOM 1445 O O . VAL A 1 178 ? 18.395 -8.123 -25.007 1.00 88.25 178 VAL A O 1
ATOM 1448 N N . PRO A 1 179 ? 18.420 -6.037 -24.199 1.00 87.12 179 PRO A N 1
ATOM 1449 C CA . PRO A 1 179 ? 16.968 -5.964 -24.027 1.00 87.12 179 PRO A CA 1
ATOM 1450 C C . PRO A 1 179 ? 16.158 -6.092 -25.324 1.00 87.12 179 PRO A C 1
ATOM 1452 O O . PRO A 1 179 ? 14.984 -6.459 -25.255 1.00 87.12 179 PRO A O 1
ATOM 1455 N N . THR A 1 180 ? 16.741 -5.835 -26.506 1.00 86.00 180 THR A N 1
ATOM 1456 C CA . THR A 1 180 ? 16.030 -6.029 -27.786 1.00 86.00 180 THR A CA 1
ATOM 1457 C C . THR A 1 180 ? 15.776 -7.504 -28.093 1.00 86.00 180 THR A C 1
ATOM 1459 O O . THR A 1 180 ? 14.883 -7.812 -28.874 1.00 86.00 180 THR A O 1
ATOM 1462 N N . GLU A 1 181 ? 16.501 -8.411 -27.434 1.00 85.75 181 GLU A N 1
ATOM 1463 C CA . GLU A 1 181 ? 16.319 -9.867 -27.518 1.00 85.75 181 GLU A CA 1
ATOM 1464 C C . GLU A 1 181 ? 15.294 -10.397 -26.493 1.00 85.75 181 GLU A C 1
ATOM 1466 O O . GLU A 1 181 ? 15.075 -11.601 -26.378 1.00 85.75 181 GLU A O 1
ATOM 1471 N N . GLY A 1 182 ? 14.654 -9.508 -25.723 1.00 83.06 182 GLY A N 1
ATOM 1472 C CA . GLY A 1 182 ? 13.611 -9.866 -24.759 1.00 83.06 182 GLY A CA 1
ATOM 1473 C C . GLY A 1 182 ? 14.099 -10.162 -23.338 1.00 83.06 182 GLY A C 1
ATOM 1474 O O . GLY A 1 182 ? 13.293 -10.605 -22.517 1.00 83.06 182 GLY A O 1
ATOM 1475 N N . LEU A 1 183 ? 15.371 -9.891 -23.021 1.00 84.94 183 LEU A N 1
ATOM 1476 C CA . LEU A 1 183 ? 15.870 -9.963 -21.645 1.00 84.94 183 LEU A CA 1
ATOM 1477 C C . LEU A 1 183 ? 15.313 -8.826 -20.781 1.00 84.94 183 LEU A C 1
ATOM 1479 O O . LEU A 1 183 ? 15.189 -7.676 -21.212 1.00 84.94 183 LEU A O 1
ATOM 1483 N N . ARG A 1 184 ? 15.019 -9.143 -19.520 1.00 82.88 184 ARG A N 1
ATOM 1484 C CA . ARG A 1 184 ? 14.628 -8.161 -18.504 1.00 82.88 184 ARG A CA 1
ATOM 1485 C C . ARG A 1 184 ? 15.858 -7.452 -17.947 1.00 82.88 184 ARG A C 1
ATOM 1487 O O . ARG A 1 184 ? 16.944 -8.019 -17.882 1.00 82.88 184 ARG A O 1
ATOM 1494 N N . SER A 1 185 ? 15.661 -6.231 -17.450 1.00 82.06 185 SER A N 1
ATOM 1495 C CA . SER A 1 185 ? 16.722 -5.449 -16.797 1.00 82.06 185 SER A CA 1
ATOM 1496 C C . SER A 1 185 ? 17.429 -6.225 -15.687 1.00 82.06 185 SER A C 1
ATOM 1498 O O . SER A 1 185 ? 18.647 -6.178 -15.581 1.00 82.06 185 SER A O 1
ATOM 1500 N N . ASP A 1 186 ? 16.665 -6.962 -14.884 1.00 79.38 186 ASP A N 1
ATOM 1501 C CA . ASP A 1 186 ? 17.198 -7.670 -13.721 1.00 79.38 186 ASP A CA 1
ATOM 1502 C C . ASP A 1 186 ? 18.009 -8.912 -14.127 1.00 79.38 186 ASP A C 1
ATOM 1504 O O . ASP A 1 186 ? 18.894 -9.311 -13.386 1.00 79.38 186 ASP A O 1
ATOM 1508 N N . GLU A 1 187 ? 17.741 -9.490 -15.305 1.00 82.06 187 GLU A N 1
ATOM 1509 C CA . GLU A 1 187 ? 18.497 -10.623 -15.872 1.00 82.06 187 GLU A CA 1
ATOM 1510 C C . GLU A 1 187 ? 19.813 -10.160 -16.512 1.00 82.06 187 GLU A C 1
ATOM 1512 O O . GLU A 1 187 ? 20.774 -10.915 -16.590 1.00 82.06 187 GLU A O 1
ATOM 1517 N N . LEU A 1 188 ? 19.855 -8.911 -16.983 1.00 83.94 188 LEU A N 1
ATOM 1518 C CA . LEU A 1 188 ? 21.039 -8.295 -17.577 1.00 83.94 188 LEU A CA 1
ATOM 1519 C C . LEU A 1 188 ? 22.053 -7.818 -16.525 1.00 83.94 188 LEU A C 1
ATOM 1521 O O . LEU A 1 188 ? 23.245 -7.735 -16.811 1.00 83.94 188 LEU A O 1
ATOM 1525 N N . LEU A 1 189 ? 21.571 -7.438 -15.341 1.00 78.75 189 LEU A N 1
ATOM 1526 C CA . LEU A 1 189 ? 22.370 -6.805 -14.287 1.00 78.75 189 LEU A CA 1
ATOM 1527 C C . LEU A 1 189 ? 22.784 -7.767 -13.159 1.00 78.75 189 LEU A C 1
ATOM 1529 O O . LEU A 1 189 ? 23.479 -7.336 -12.236 1.00 78.75 189 LEU A O 1
ATOM 1533 N N . SER A 1 190 ? 22.339 -9.025 -13.217 1.00 71.06 190 SER A N 1
ATOM 1534 C CA . SER A 1 190 ? 22.694 -10.114 -12.294 1.00 71.06 190 SER A CA 1
ATOM 1535 C C . SER A 1 190 ? 23.920 -10.887 -12.760 1.00 71.06 190 SER A C 1
ATOM 1537 O O . SER A 1 190 ? 24.777 -11.185 -11.901 1.00 71.06 190 SER A O 1
#

Solvent-accessible surface area (backbone atoms only — not comparable to full-atom values): 11198 Å² total; per-residue (Å²): 143,86,84,81,74,48,48,67,53,50,40,53,48,53,49,52,49,50,51,51,51,47,70,77,40,57,46,99,84,72,41,70,57,50,69,71,56,50,50,48,30,48,48,29,48,49,54,53,50,53,47,44,70,78,47,79,43,62,27,97,87,72,45,73,44,50,43,72,86,52,53,37,39,69,45,51,44,52,49,50,54,50,45,37,69,78,62,41,45,61,67,32,99,82,56,79,40,29,46,47,58,46,47,36,50,38,60,60,26,37,48,58,57,40,52,50,42,28,70,78,67,72,34,84,45,38,86,75,43,88,81,44,76,78,65,73,75,47,68,81,50,83,76,91,70,82,54,71,66,59,52,51,52,52,48,59,67,45,62,48,64,100,87,56,76,50,70,64,52,52,49,52,35,50,64,62,50,50,46,78,77,71,51,52,73,70,73,75,74,107

Radius of gyration: 22.75 Å; Cα contacts (8 Å, |Δi|>4): 167; chains: 1; bounding box: 57×36×69 Å

pLDDT: mean 87.3, std 12.96, range [40.03, 98.25]

Foldseek 3Di:
DDDPCFLLNQLVVLLVVLLVDLQPAADPVRHRDDPVLSVLLSVLSVLLSVCCVVDFDADPVRDTCSYPLRQALVNVLVSLVVCCVPPWAQPDPVSPQDTDQRSQSSVVSPQSSQVVCCVPVVGDRNVVDPSRDHDDRTPHDDPDDDDPVVLVVVLVVLVDDPPDDDPVSVVVSVLSPVCVVVDDNVRSVD

Mean predicted aligned error: 9.18 Å

Secondary structure (DSSP, 8-state):
------HHHHHHHHHHHHHHHHHHSB-TTSPBPPHHHHHHHHHHHHHHHHHHHHS--B-TTS-B--SGGG--HHHHHHHHHHHHHHH--BSSTTSTT-B-SHHHHHHHHHHHHHHHHHHHS----TTS-TTSPPPPPPP-PPP-PPPHHHHHHHHHHHT--TT---HHHHHHHHHHHGGGGT--HHHH--